Protein AF-0000000084351066 (afdb_homodimer)

pLDDT: mean 93.0, std 12.7, range [26.97, 98.88]

Radius of gyration: 21.1 Å; Cα contacts (8 Å, |Δi|>4): 906; chains: 2; bounding box: 72×58×50 Å

Structure (mmCIF, N/CA/C/O backbone):
data_AF-0000000084351066-model_v1
#
loop_
_entity.id
_entity.type
_entity.pdbx_description
1 polymer 'dCTP deaminase'
#
loop_
_atom_site.group_PDB
_atom_site.id
_atom_site.type_symbol
_atom_site.label_atom_id
_atom_site.label_alt_id
_atom_site.label_comp_id
_atom_site.label_asym_id
_atom_site.label_entity_id
_atom_site.label_seq_id
_atom_site.pdbx_PDB_ins_code
_atom_site.Cartn_x
_atom_site.Cartn_y
_atom_site.Cartn_z
_atom_site.occupancy
_atom_site.B_iso_or_equiv
_atom_site.auth_seq_id
_atom_site.auth_comp_id
_atom_site.auth_asym_id
_atom_site.auth_atom_id
_atom_site.pdbx_PDB_model_num
ATOM 1 N N . MET A 1 1 ? 4.812 8.578 -15.711 1 93.69 1 MET A N 1
ATOM 2 C CA . MET A 1 1 ? 5.973 9.422 -15.453 1 93.69 1 MET A CA 1
ATOM 3 C C . MET A 1 1 ? 5.812 10.172 -14.133 1 93.69 1 MET A C 1
ATOM 5 O O . MET A 1 1 ? 4.73 10.672 -13.828 1 93.69 1 MET A O 1
ATOM 9 N N . ILE A 1 2 ? 6.879 10.273 -13.43 1 95.94 2 ILE A N 1
ATOM 10 C CA . ILE A 1 2 ? 6.879 10.984 -12.156 1 95.94 2 ILE A CA 1
ATOM 11 C C . ILE A 1 2 ? 7.082 12.477 -12.398 1 95.94 2 ILE A C 1
ATOM 13 O O . ILE A 1 2 ? 7.875 12.875 -13.258 1 95.94 2 ILE A O 1
ATOM 17 N N . LEU A 1 3 ? 6.395 13.305 -11.602 1 97.94 3 LEU A N 1
ATOM 18 C CA . LEU A 1 3 ? 6.57 14.742 -11.719 1 97.94 3 LEU A CA 1
ATOM 19 C C . LEU A 1 3 ? 7.816 15.203 -10.977 1 97.94 3 LEU A C 1
ATOM 21 O O . LEU A 1 3 ? 8.125 14.688 -9.898 1 97.94 3 LEU A O 1
ATOM 25 N N . THR A 1 4 ? 8.445 16.25 -11.523 1 97.88 4 THR A N 1
ATOM 26 C CA . THR A 1 4 ? 9.516 16.938 -10.797 1 97.88 4 THR A CA 1
ATOM 27 C C . THR A 1 4 ? 8.945 17.859 -9.727 1 97.88 4 THR A C 1
ATOM 29 O O . THR A 1 4 ? 7.75 18.172 -9.75 1 97.88 4 THR A O 1
ATOM 32 N N . GLY A 1 5 ? 9.867 18.25 -8.867 1 98 5 GLY A N 1
ATOM 33 C CA . GLY A 1 5 ? 9.453 19.219 -7.871 1 98 5 GLY A CA 1
ATOM 34 C C . GLY A 1 5 ? 8.914 20.5 -8.477 1 98 5 GLY A C 1
ATOM 35 O O . GLY A 1 5 ? 7.914 21.047 -8.016 1 98 5 GLY A O 1
ATOM 36 N N . ASN A 1 6 ? 9.531 21 -9.492 1 98 6 ASN A N 1
ATOM 37 C CA . ASN A 1 6 ? 9.078 22.203 -10.18 1 98 6 ASN A CA 1
ATOM 38 C C . ASN A 1 6 ? 7.688 22.016 -10.781 1 98 6 ASN A C 1
ATOM 40 O O . ASN A 1 6 ? 6.855 22.922 -10.727 1 98 6 ASN A O 1
ATOM 44 N N . GLU A 1 7 ? 7.457 20.859 -11.32 1 98.5 7 GLU A N 1
ATOM 45 C CA . GLU A 1 7 ? 6.141 20.594 -11.891 1 98.5 7 GLU A CA 1
ATOM 46 C C . GLU A 1 7 ? 5.078 20.484 -10.805 1 98.5 7 GLU A C 1
ATOM 48 O O . GLU A 1 7 ? 3.947 20.938 -10.984 1 98.5 7 GLU A O 1
ATOM 53 N N . ILE A 1 8 ? 5.449 19.875 -9.695 1 98.69 8 ILE A N 1
ATOM 54 C CA . ILE A 1 8 ? 4.523 19.812 -8.57 1 98.69 8 ILE A CA 1
ATOM 55 C C . ILE A 1 8 ? 4.133 21.219 -8.133 1 98.69 8 ILE A C 1
ATOM 57 O O . ILE A 1 8 ? 2.951 21.516 -7.93 1 98.69 8 ILE A O 1
ATOM 61 N N . MET A 1 9 ? 5.098 22.094 -8.008 1 98.56 9 MET A N 1
ATOM 62 C CA . MET A 1 9 ? 4.84 23.469 -7.637 1 98.56 9 MET A CA 1
ATOM 63 C C . MET A 1 9 ? 3.924 24.156 -8.648 1 98.56 9 MET A C 1
ATOM 65 O O . MET A 1 9 ? 2.916 24.75 -8.273 1 98.56 9 MET A O 1
ATOM 69 N N . ARG A 1 10 ? 4.223 24.031 -9.93 1 98.62 10 ARG A N 1
ATOM 70 C CA . ARG A 1 10 ? 3.434 24.625 -10.992 1 98.62 10 ARG A CA 1
ATOM 71 C C . ARG A 1 10 ? 1.994 24.125 -10.961 1 98.62 10 ARG A C 1
ATOM 73 O O . ARG A 1 10 ? 1.052 24.922 -11.047 1 98.62 10 ARG A O 1
ATOM 80 N N . GLU A 1 11 ? 1.841 22.844 -10.805 1 98.5 11 GLU A N 1
ATOM 81 C CA . GLU A 1 11 ? 0.516 22.234 -10.836 1 98.5 11 GLU A CA 1
ATOM 82 C C . GLU A 1 11 ? -0.279 22.578 -9.578 1 98.5 11 GLU A C 1
ATOM 84 O O . GLU A 1 11 ? -1.512 22.578 -9.594 1 98.5 11 GLU A O 1
ATOM 89 N N . THR A 1 12 ? 0.411 22.828 -8.469 1 98.56 12 THR A N 1
ATOM 90 C CA . THR A 1 12 ? -0.26 23.328 -7.27 1 98.56 12 THR A CA 1
ATOM 91 C C . THR A 1 12 ? -0.804 24.734 -7.488 1 98.56 12 THR A C 1
ATOM 93 O O . THR A 1 12 ? -1.961 25.016 -7.168 1 98.56 12 THR A O 1
ATOM 96 N N . TYR A 1 13 ? -0.048 25.625 -8.078 1 98.25 13 TYR A N 1
ATOM 97 C CA . TYR A 1 13 ? -0.468 26.984 -8.336 1 98.25 13 TYR A CA 1
ATOM 98 C C . TYR A 1 13 ? -1.61 27.031 -9.344 1 98.25 13 TYR A C 1
ATOM 100 O O . TYR A 1 13 ? -2.5 27.875 -9.25 1 98.25 13 TYR A O 1
ATOM 108 N N . ASN A 1 14 ? -1.642 26.109 -10.266 1 97.88 14 ASN A N 1
ATOM 109 C CA . ASN A 1 14 ? -2.678 26.109 -11.289 1 97.88 14 ASN A CA 1
ATOM 110 C C . ASN A 1 14 ? -3.91 25.328 -10.836 1 97.88 14 ASN A C 1
ATOM 112 O O . ASN A 1 14 ? -4.855 25.156 -11.609 1 97.88 14 ASN A O 1
ATOM 116 N N . GLY A 1 15 ? -3.846 24.688 -9.672 1 97.94 15 GLY A N 1
ATOM 117 C CA . GLY A 1 15 ? -5.023 24.078 -9.078 1 97.94 15 GLY A CA 1
ATOM 118 C C . GLY A 1 15 ? -5.199 22.625 -9.461 1 97.94 15 GLY A C 1
ATOM 119 O O . GLY A 1 15 ? -6.211 22 -9.117 1 97.94 15 GLY A O 1
ATOM 120 N N . ARG A 1 16 ? -4.262 22.016 -10.172 1 98.56 16 ARG A N 1
ATOM 121 C CA . ARG A 1 16 ? -4.375 20.641 -10.609 1 98.56 16 ARG A CA 1
ATOM 122 C C . ARG A 1 16 ? -3.871 19.672 -9.531 1 98.56 16 ARG A C 1
ATOM 124 O O . ARG A 1 16 ? -4.16 18.484 -9.578 1 98.56 16 ARG A O 1
ATOM 131 N N . ILE A 1 17 ? -3.043 20.203 -8.641 1 98.75 17 ILE A N 1
ATOM 132 C CA . ILE A 1 17 ? -2.652 19.531 -7.406 1 98.75 17 ILE A CA 1
ATOM 133 C C . ILE A 1 17 ? -3.059 20.375 -6.203 1 98.75 17 ILE A C 1
ATOM 135 O O . ILE A 1 17 ? -2.889 21.594 -6.207 1 98.75 17 ILE A O 1
ATOM 139 N N . VAL A 1 18 ? -3.695 19.703 -5.234 1 98.88 18 VAL A N 1
ATOM 140 C CA . VAL A 1 18 ? -4.078 20.375 -4 1 98.88 18 VAL A CA 1
ATOM 141 C C . VAL A 1 18 ? -3.082 20.047 -2.895 1 98.88 18 VAL A C 1
ATOM 143 O O . VAL A 1 18 ? -2.838 18.875 -2.607 1 98.88 18 VAL A O 1
ATOM 146 N N . ILE A 1 19 ? -2.453 20.984 -2.35 1 98.81 19 ILE A N 1
ATOM 147 C CA . ILE A 1 19 ? -1.66 20.922 -1.126 1 98.81 19 ILE A CA 1
ATOM 148 C C . ILE A 1 19 ? -1.972 22.125 -0.247 1 98.81 19 ILE A C 1
ATOM 150 O O . ILE A 1 19 ? -1.6 23.25 -0.578 1 98.81 19 ILE A O 1
ATOM 154 N N . GLU A 1 20 ? -2.65 21.844 0.89 1 98.5 20 GLU A N 1
ATOM 155 C CA . GLU A 1 20 ? -3.084 22.938 1.757 1 98.5 20 GLU A CA 1
ATOM 156 C C . GLU A 1 20 ? -2.881 22.594 3.229 1 98.5 20 GLU A C 1
ATOM 158 O O . GLU A 1 20 ? -3.477 21.641 3.732 1 98.5 20 GLU A O 1
ATOM 163 N N . PRO A 1 21 ? -2.049 23.438 3.977 1 98.19 21 PRO A N 1
ATOM 164 C CA . PRO A 1 21 ? -1.277 24.578 3.48 1 98.19 21 PRO A CA 1
ATOM 165 C C . PRO A 1 21 ? -0.112 24.156 2.588 1 98.19 21 PRO A C 1
ATOM 167 O O . PRO A 1 21 ? 0.348 23.016 2.662 1 98.19 21 PRO A O 1
ATOM 170 N N . PHE A 1 22 ? 0.281 25.062 1.694 1 98.56 22 PHE A N 1
ATOM 171 C CA . PHE A 1 22 ? 1.403 24.844 0.792 1 98.56 22 PHE A CA 1
ATOM 172 C C . PHE A 1 22 ? 2.615 25.656 1.219 1 98.56 22 PHE A C 1
ATOM 174 O O . PHE A 1 22 ? 2.49 26.844 1.541 1 98.56 22 PHE A O 1
ATOM 181 N N . ASP A 1 23 ? 3.793 25.016 1.32 1 98.44 23 ASP A N 1
ATOM 182 C CA . ASP A 1 23 ? 5.07 25.641 1.654 1 98.44 23 ASP A CA 1
ATOM 183 C C . ASP A 1 23 ? 6.137 25.297 0.62 1 98.44 23 ASP A C 1
ATOM 185 O O . ASP A 1 23 ? 6.594 24.156 0.551 1 98.44 23 ASP A O 1
ATOM 189 N N . GLU A 1 24 ? 6.641 26.203 -0.157 1 98.12 24 GLU A N 1
ATOM 190 C CA . GLU A 1 24 ? 7.598 25.984 -1.237 1 98.12 24 GLU A CA 1
ATOM 191 C C . GLU A 1 24 ? 8.891 25.375 -0.71 1 98.12 24 GLU A C 1
ATOM 193 O O . GLU A 1 24 ? 9.594 24.672 -1.441 1 98.12 24 GLU A O 1
ATOM 198 N N . SER A 1 25 ? 9.172 25.625 0.502 1 98.06 25 SER A N 1
ATOM 199 C CA . SER A 1 25 ? 10.414 25.125 1.084 1 98.06 25 SER A CA 1
ATOM 200 C C . SER A 1 25 ? 10.367 23.609 1.255 1 98.06 25 SER A C 1
ATOM 202 O O . SER A 1 25 ? 11.391 22.984 1.518 1 98.06 25 SER A O 1
ATOM 204 N N . CYS A 1 26 ? 9.211 23 1.055 1 98.38 26 CYS A N 1
ATOM 205 C CA . CYS A 1 26 ? 9.039 21.562 1.22 1 98.38 26 CYS A CA 1
ATOM 206 C C . CYS A 1 26 ? 9.148 20.844 -0.119 1 98.38 26 CYS A C 1
ATOM 208 O O . CYS A 1 26 ? 8.945 19.625 -0.194 1 98.38 26 CYS A O 1
ATOM 210 N N . ILE A 1 27 ? 9.516 21.547 -1.168 1 98.56 27 ILE A N 1
ATOM 211 C CA . ILE A 1 27 ? 9.672 20.969 -2.494 1 98.56 27 ILE A CA 1
ATOM 212 C C . ILE A 1 27 ? 11.023 20.266 -2.598 1 98.56 27 ILE A C 1
ATOM 214 O O . ILE A 1 27 ? 12.047 20.828 -2.199 1 98.56 27 ILE A O 1
ATOM 218 N N . ASN A 1 28 ? 11.031 19.031 -3.035 1 97.5 28 ASN A N 1
ATOM 219 C CA . ASN A 1 28 ? 12.219 18.266 -3.4 1 97.5 28 ASN A CA 1
ATOM 220 C C . ASN A 1 28 ? 12.336 18.094 -4.914 1 97.5 28 ASN A C 1
ATOM 222 O O . ASN A 1 28 ? 11.484 18.578 -5.66 1 97.5 28 ASN A O 1
ATOM 226 N N . PRO A 1 29 ? 13.414 17.484 -5.41 1 97 29 PRO A N 1
ATOM 227 C CA . PRO A 1 29 ? 13.602 17.328 -6.852 1 97 29 PRO A CA 1
ATOM 228 C C . PRO A 1 29 ? 12.438 16.609 -7.527 1 97 29 PRO A C 1
ATOM 230 O O . PRO A 1 29 ? 12.086 16.922 -8.664 1 97 29 PRO A O 1
ATOM 233 N N . ASN A 1 30 ? 11.773 15.68 -6.734 1 98.38 30 ASN A N 1
ATOM 234 C CA . ASN A 1 30 ? 10.695 14.93 -7.375 1 98.38 30 ASN A CA 1
ATOM 235 C C . ASN A 1 30 ? 9.594 14.57 -6.383 1 98.38 30 ASN A C 1
ATOM 237 O O . ASN A 1 30 ? 8.938 13.539 -6.527 1 98.38 30 ASN A O 1
ATOM 241 N N . SER A 1 31 ? 9.484 15.398 -5.367 1 98.5 31 SER A N 1
ATOM 242 C CA . SER A 1 31 ? 8.469 15.133 -4.355 1 98.5 31 SER A CA 1
ATOM 243 C C . SER A 1 31 ? 8.195 16.375 -3.508 1 98.5 31 SER A C 1
ATOM 245 O O . SER A 1 31 ? 8.805 17.422 -3.719 1 98.5 31 SER A O 1
ATOM 247 N N . TYR A 1 32 ? 7.191 16.297 -2.672 1 98.81 32 TYR A N 1
ATOM 248 C CA . TYR A 1 32 ? 6.844 17.312 -1.687 1 98.81 32 TYR A CA 1
ATOM 249 C C . TYR A 1 32 ? 6.859 16.734 -0.277 1 98.81 32 TYR A C 1
ATOM 251 O O . TYR A 1 32 ? 6.16 15.766 0.011 1 98.81 32 TYR A O 1
ATOM 259 N N . ASN A 1 33 ? 7.625 17.359 0.568 1 98.69 33 ASN A N 1
ATOM 260 C CA . ASN A 1 33 ? 7.648 16.922 1.96 1 98.69 33 ASN A CA 1
ATOM 261 C C . ASN A 1 33 ? 6.375 17.328 2.695 1 98.69 33 ASN A C 1
ATOM 263 O O . ASN A 1 33 ? 6.031 18.5 2.748 1 98.69 33 ASN A O 1
ATOM 267 N N . PHE A 1 34 ? 5.672 16.344 3.258 1 98.69 34 PHE A N 1
ATOM 268 C CA . PHE A 1 34 ? 4.52 16.656 4.094 1 98.69 34 PHE A CA 1
ATOM 269 C C . PHE A 1 34 ? 4.875 16.531 5.57 1 98.69 34 PHE A C 1
ATOM 271 O O . PHE A 1 34 ? 5.91 15.953 5.918 1 98.69 34 PHE A O 1
ATOM 278 N N . THR A 1 35 ? 3.988 17.078 6.422 1 98.75 35 THR A N 1
ATOM 279 C CA . THR A 1 35 ? 4.34 17.219 7.828 1 98.75 35 THR A CA 1
ATOM 280 C C . THR A 1 35 ? 3.322 16.516 8.719 1 98.75 35 THR A C 1
ATOM 282 O O . THR A 1 35 ? 2.199 16.25 8.289 1 98.75 35 THR A O 1
ATOM 285 N N . LEU A 1 36 ? 3.758 16.203 9.922 1 98.69 36 LEU A N 1
ATOM 286 C CA . LEU A 1 36 ? 3.016 15.375 10.867 1 98.69 36 LEU A CA 1
ATOM 287 C C . LEU A 1 36 ? 2.047 16.219 11.688 1 98.69 36 LEU A C 1
ATOM 289 O O . LEU A 1 36 ? 2.432 17.266 12.227 1 98.69 36 LEU A O 1
ATOM 293 N N . SER A 1 37 ? 0.778 15.781 11.758 1 98.38 37 SER A N 1
ATOM 294 C CA . SER A 1 37 ? -0.211 16.406 12.633 1 98.38 37 SER A CA 1
ATOM 295 C C . SER A 1 37 ? -0.02 15.969 14.078 1 98.38 37 SER A C 1
ATOM 297 O O . SER A 1 37 ? 0.836 15.133 14.375 1 98.38 37 SER A O 1
ATOM 299 N N . ASP A 1 38 ? -0.857 16.547 15.016 1 98.5 38 ASP A N 1
ATOM 300 C CA . ASP A 1 38 ? -0.615 16.344 16.438 1 98.5 38 ASP A CA 1
ATOM 301 C C . ASP A 1 38 ? -1.588 15.32 17.016 1 98.5 38 ASP A C 1
ATOM 303 O O . ASP A 1 38 ? -1.626 15.109 18.234 1 98.5 38 ASP A O 1
ATOM 307 N N . THR A 1 39 ? -2.396 14.742 16.219 1 98.38 39 THR A N 1
ATOM 308 C CA . THR A 1 39 ? -3.445 13.844 16.688 1 98.38 39 THR A CA 1
ATOM 309 C C . THR A 1 39 ? -3.238 12.438 16.141 1 98.38 39 THR A C 1
ATOM 311 O O . THR A 1 39 ? -2.908 12.258 14.969 1 98.38 39 THR A O 1
ATOM 314 N N . PHE A 1 40 ? -3.455 11.445 17.016 1 98.44 40 PHE A N 1
ATOM 315 C CA . PHE A 1 40 ? -3.281 10.039 16.656 1 98.44 40 PHE A CA 1
ATOM 316 C C . PHE A 1 40 ? -4.5 9.219 17.062 1 98.44 40 PHE A C 1
ATOM 318 O O . PHE A 1 40 ? -5.203 9.578 18.016 1 98.44 40 PHE A O 1
ATOM 325 N N . LEU A 1 41 ? -4.77 8.148 16.297 1 98.19 41 LEU A N 1
ATOM 326 C CA . LEU A 1 41 ? -5.676 7.094 16.719 1 98.19 41 LEU A CA 1
ATOM 327 C C . LEU A 1 41 ? -4.91 5.809 17.031 1 98.19 41 LEU A C 1
ATOM 329 O O . LEU A 1 41 ? -3.967 5.461 16.312 1 98.19 41 LEU A O 1
ATOM 333 N N . VAL A 1 42 ? -5.348 5.137 18.078 1 97.38 42 VAL A N 1
ATOM 334 C CA . VAL A 1 42 ? -4.812 3.818 18.391 1 97.38 42 VAL A CA 1
ATOM 335 C C . VAL A 1 42 ? -5.961 2.838 18.625 1 97.38 42 VAL A C 1
ATOM 337 O O . VAL A 1 42 ? -6.953 3.178 19.281 1 97.38 42 VAL A O 1
ATOM 340 N N . TYR A 1 43 ? -5.824 1.652 17.969 1 97 43 TYR A N 1
ATOM 341 C CA . TYR A 1 43 ? -6.855 0.645 18.188 1 97 43 TYR A CA 1
ATOM 342 C C . TYR A 1 43 ? -6.828 0.143 19.625 1 97 43 TYR A C 1
ATOM 344 O O . TYR A 1 43 ? -5.758 -0.047 20.203 1 97 43 TYR A O 1
ATOM 352 N N . GLU A 1 44 ? -8.039 -0.07 19.984 1 93.44 44 GLU A N 1
ATOM 353 C CA . GLU A 1 44 ? -8.156 -0.634 21.328 1 93.44 44 GLU A CA 1
ATOM 354 C C . GLU A 1 44 ? -7.902 -2.139 21.312 1 93.44 44 GLU A C 1
ATOM 356 O O . GLU A 1 44 ? -7.973 -2.779 20.266 1 93.44 44 GLU A O 1
ATOM 361 N N . SER A 1 45 ? -7.422 -2.717 22.406 1 76.06 45 SER A N 1
ATOM 362 C CA . SER A 1 45 ? -6.934 -4.086 22.516 1 76.06 45 SER A CA 1
ATOM 363 C C . SER A 1 45 ? -7.938 -5.082 21.953 1 76.06 45 SER A C 1
ATOM 365 O O . SER A 1 45 ? -9.086 -4.73 21.672 1 76.06 45 SER A O 1
ATOM 367 N N . GLY A 1 46 ? -7.238 -6.227 21.547 1 84 46 GLY A N 1
ATOM 368 C CA . GLY A 1 46 ? -8.023 -7.352 21.062 1 84 46 GLY A CA 1
ATOM 369 C C . GLY A 1 46 ? -7.773 -7.664 19.594 1 84 46 GLY A C 1
ATOM 370 O O . GLY A 1 46 ? -6.852 -7.117 18.984 1 84 46 GLY A O 1
ATOM 371 N N . VAL A 1 47 ? -8.469 -8.617 19.078 1 94.19 47 VAL A N 1
ATOM 372 C CA . VAL A 1 47 ? -8.43 -9.039 17.688 1 94.19 47 VAL A CA 1
ATOM 373 C C . VAL A 1 47 ? -9.18 -8.023 16.828 1 94.19 47 VAL A C 1
ATOM 375 O O . VAL A 1 47 ? -10.336 -7.699 17.094 1 94.19 47 VAL A O 1
ATOM 378 N N . LEU A 1 48 ? -8.461 -7.418 15.938 1 96.06 48 LEU A N 1
ATOM 379 C CA . LEU A 1 48 ? -9.133 -6.57 14.961 1 96.06 48 LEU A CA 1
ATOM 380 C C . LEU A 1 48 ? -9.836 -7.414 13.906 1 96.06 48 LEU A C 1
ATOM 382 O O . LEU A 1 48 ? -9.25 -8.344 13.344 1 96.06 48 LEU A O 1
ATOM 386 N N . ASP A 1 49 ? -11.117 -7.094 13.68 1 96.25 49 ASP A N 1
ATOM 387 C CA . ASP A 1 49 ? -11.945 -7.832 12.727 1 96.25 49 ASP A CA 1
ATOM 388 C C . ASP A 1 49 ? -12.258 -6.98 11.5 1 96.25 49 ASP A C 1
ATOM 390 O O . ASP A 1 49 ? -12.82 -5.891 11.625 1 96.25 49 ASP A O 1
ATOM 394 N N . THR A 1 50 ? -11.938 -7.473 10.273 1 95.62 50 THR A N 1
ATOM 395 C CA . THR A 1 50 ? -12.125 -6.707 9.047 1 95.62 50 THR A CA 1
ATOM 396 C C . THR A 1 50 ? -13.609 -6.57 8.719 1 95.62 50 THR A C 1
ATOM 398 O O . THR A 1 50 ? -13.984 -5.82 7.812 1 95.62 50 THR A O 1
ATOM 401 N N . LYS A 1 51 ? -14.469 -7.18 9.445 1 95.5 51 LYS A N 1
ATOM 402 C CA . LYS A 1 51 ? -15.906 -7.082 9.188 1 95.5 51 LYS A CA 1
ATOM 403 C C . LYS A 1 51 ? -16.594 -6.203 10.234 1 95.5 51 LYS A C 1
ATOM 405 O O . LYS A 1 51 ? -17.812 -6.016 10.188 1 95.5 51 LYS A O 1
ATOM 410 N N . THR A 1 52 ? -15.789 -5.664 11.148 1 94.44 52 THR A N 1
ATOM 411 C CA . THR A 1 52 ? -16.406 -4.887 12.219 1 94.44 52 THR A CA 1
ATOM 412 C C . THR A 1 52 ? -15.773 -3.504 12.328 1 94.44 52 THR A C 1
ATOM 414 O O . THR A 1 52 ? -14.672 -3.279 11.805 1 94.44 52 THR A O 1
ATOM 417 N N . ASP A 1 53 ? -16.594 -2.602 12.93 1 95.88 53 ASP A N 1
ATOM 418 C CA . ASP A 1 53 ? -16.078 -1.28 13.281 1 95.88 53 ASP A CA 1
ATOM 419 C C . ASP A 1 53 ? -15.234 -1.339 14.555 1 95.88 53 ASP A C 1
ATOM 421 O O . ASP A 1 53 ? -15.766 -1.268 15.664 1 95.88 53 ASP A O 1
ATOM 425 N N . ASN A 1 54 ? -13.945 -1.421 14.398 1 97.06 54 ASN A N 1
ATOM 426 C CA . ASN A 1 54 ? -13.055 -1.589 15.547 1 97.06 54 ASN A CA 1
ATOM 427 C C . ASN A 1 54 ? -12.906 -0.294 16.344 1 97.06 54 ASN A C 1
ATOM 429 O O . ASN A 1 54 ? -12.773 0.784 15.758 1 97.06 54 ASN A O 1
ATOM 433 N N . LYS A 1 55 ? -12.859 -0.377 17.625 1 96.94 55 LYS A N 1
ATOM 434 C CA . LYS A 1 55 ? -12.812 0.8 18.484 1 96.94 55 LYS A CA 1
ATOM 435 C C . LYS A 1 55 ? -11.398 1.371 18.562 1 96.94 55 LYS A C 1
AT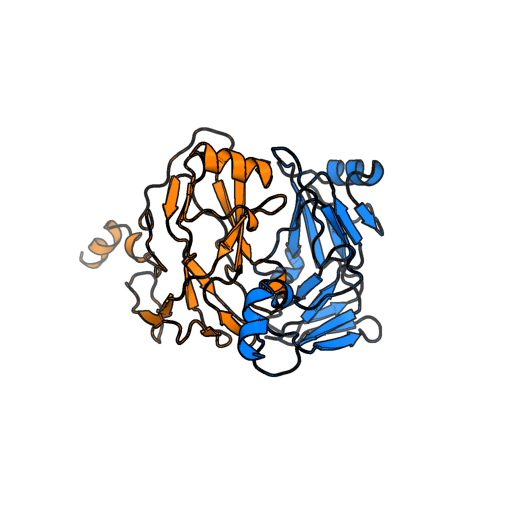OM 437 O O . LYS A 1 55 ? -10.422 0.622 18.641 1 96.94 55 LYS A O 1
ATOM 442 N N . THR A 1 56 ? -11.359 2.717 18.594 1 97.81 56 THR A N 1
ATOM 443 C CA . THR A 1 56 ? -10.086 3.41 18.734 1 97.81 56 THR A CA 1
ATOM 444 C C . THR A 1 56 ? -10.156 4.457 19.844 1 97.81 56 THR A C 1
ATOM 446 O O . THR A 1 56 ? -11.25 4.867 20.25 1 97.81 56 THR A O 1
ATOM 449 N N . SER A 1 57 ? -8.984 4.801 20.344 1 97.69 57 SER A N 1
ATOM 450 C CA . SER A 1 57 ? -8.797 5.945 21.234 1 97.69 57 SER A CA 1
ATOM 451 C C . SER A 1 57 ? -7.996 7.051 20.547 1 97.69 57 SER A C 1
ATOM 453 O O . SER A 1 57 ? -7.148 6.773 19.703 1 97.69 57 SER A O 1
ATOM 455 N N . VAL A 1 58 ? -8.273 8.258 20.984 1 97.94 58 VAL A N 1
ATOM 456 C CA . VAL A 1 58 ? -7.566 9.422 20.453 1 97.94 58 VAL A CA 1
ATOM 457 C C . VAL A 1 58 ? -6.418 9.797 21.391 1 97.94 58 VAL A C 1
ATOM 459 O O . VAL A 1 58 ? -6.594 9.859 22.609 1 97.94 58 VAL A O 1
ATOM 462 N N . ILE A 1 59 ? -5.25 9.992 20.812 1 97.94 59 ILE A N 1
ATOM 463 C CA . ILE A 1 59 ? -4.105 10.531 21.531 1 97.94 59 ILE A CA 1
ATOM 464 C C . ILE A 1 59 ? -3.688 11.859 20.922 1 97.94 59 ILE A C 1
ATOM 466 O O . ILE A 1 59 ? -3.434 11.945 19.719 1 97.94 59 ILE A O 1
ATOM 470 N N . LYS A 1 60 ? -3.572 12.844 21.719 1 98.12 60 LYS A N 1
ATOM 471 C CA . LYS A 1 60 ? -3.096 14.148 21.266 1 98.12 60 LYS A CA 1
ATOM 472 C C . LYS A 1 60 ? -1.724 14.469 21.859 1 98.12 60 LYS A C 1
ATOM 474 O O . LYS A 1 60 ? -1.479 14.219 23.031 1 98.12 60 LYS A O 1
ATOM 479 N N . MET A 1 61 ? -0.925 15.047 21.047 1 97.81 61 MET A N 1
ATOM 480 C CA . MET A 1 61 ? 0.381 15.469 21.531 1 97.81 61 MET A CA 1
ATOM 481 C C . MET A 1 61 ? 0.231 16.453 22.703 1 97.81 61 MET A C 1
ATOM 483 O O . MET A 1 61 ? -0.655 17.297 22.672 1 97.81 61 MET A O 1
ATOM 487 N N . VAL A 1 62 ? 1.177 16.297 23.656 1 97.12 62 VAL A N 1
ATOM 488 C CA . VAL A 1 62 ? 1.326 17.281 24.719 1 97.12 62 VAL A CA 1
ATOM 489 C C . VAL A 1 62 ? 2.545 18.156 24.453 1 97.12 62 VAL A C 1
ATOM 491 O O . VAL A 1 62 ? 3.654 17.656 24.266 1 97.12 62 VAL A O 1
ATOM 494 N N . ASP A 1 63 ? 2.324 19.422 24.406 1 97.25 63 ASP A N 1
ATOM 495 C CA . ASP A 1 63 ? 3.383 20.391 24.109 1 97.25 63 ASP A CA 1
ATOM 496 C C . ASP A 1 63 ? 4.023 20.078 22.75 1 97.25 63 ASP A C 1
ATOM 498 O O . ASP A 1 63 ? 5.234 20.234 22.594 1 97.25 63 ASP A O 1
ATOM 502 N N . GLY A 1 64 ? 3.363 19.469 21.938 1 97.75 64 GLY A N 1
ATOM 503 C CA . GLY A 1 64 ? 3.773 19.266 20.562 1 97.75 64 GLY A CA 1
ATOM 504 C C . GLY A 1 64 ? 4.668 18.047 20.391 1 97.75 64 GLY A C 1
ATOM 505 O O . GLY A 1 64 ? 5.375 17.938 19.375 1 97.75 64 GLY A O 1
ATOM 506 N N . GLU A 1 65 ? 4.719 17.141 21.359 1 97.94 65 GLU A N 1
ATOM 507 C CA . GLU A 1 65 ? 5.598 15.984 21.219 1 97.94 65 GLU A CA 1
ATOM 508 C C . GLU A 1 65 ? 4.918 14.719 21.719 1 97.94 65 GLU A C 1
ATOM 510 O O . GLU A 1 65 ? 3.969 14.781 22.516 1 97.94 65 GLU A O 1
ATOM 515 N N . ILE A 1 66 ? 5.34 13.57 21.266 1 98 66 ILE A N 1
ATOM 516 C CA . ILE A 1 66 ? 4.895 12.258 21.734 1 98 66 ILE A CA 1
ATOM 517 C C . ILE A 1 66 ? 5.98 11.219 21.453 1 98 66 ILE A C 1
ATOM 519 O O . ILE A 1 66 ? 6.727 11.336 20.484 1 98 66 ILE A O 1
ATOM 523 N N . THR A 1 67 ? 6.109 10.281 22.312 1 98.44 67 THR A N 1
ATOM 524 C CA . THR A 1 67 ? 6.988 9.141 22.062 1 98.44 67 THR A CA 1
ATOM 525 C C . THR A 1 67 ? 6.199 7.945 21.547 1 98.44 67 THR A C 1
ATOM 527 O O . THR A 1 67 ? 5.25 7.492 22.188 1 98.44 67 THR A O 1
ATOM 530 N N . LEU A 1 68 ? 6.566 7.496 20.344 1 97.62 68 LEU A N 1
ATOM 531 C CA . LEU A 1 68 ? 5.992 6.27 19.797 1 97.62 68 LEU A CA 1
ATOM 532 C C . LEU A 1 68 ? 6.621 5.039 20.438 1 97.62 68 LEU A C 1
ATOM 534 O O . LEU A 1 68 ? 7.848 4.902 20.453 1 97.62 68 LEU A O 1
ATOM 538 N N . GLU A 1 69 ? 5.758 4.203 20.922 1 96.88 69 GLU A N 1
ATOM 539 C CA . GLU A 1 69 ? 6.238 2.953 21.5 1 96.88 69 GLU A CA 1
ATOM 540 C C . GLU A 1 69 ? 6.414 1.878 20.438 1 96.88 69 GLU A C 1
ATOM 542 O O . GLU A 1 69 ? 5.652 1.827 19.469 1 96.88 69 GLU A O 1
ATOM 547 N N . PRO A 1 70 ? 7.414 1.025 20.625 1 94.19 70 PRO A N 1
ATOM 548 C CA . PRO A 1 70 ? 7.676 -0.004 19.625 1 94.19 70 PRO A CA 1
ATOM 549 C C . PRO A 1 70 ? 6.531 -1.011 19.5 1 94.19 70 PRO A C 1
ATOM 551 O O . PRO A 1 70 ? 5.844 -1.29 20.484 1 94.19 70 PRO A O 1
ATOM 554 N N . PHE A 1 71 ? 6.312 -1.56 18.266 1 86.75 71 PHE A N 1
ATOM 555 C CA . PHE A 1 71 ? 5.43 -2.674 17.938 1 86.75 71 PHE A CA 1
ATOM 556 C C . PHE A 1 71 ? 3.975 -2.303 18.203 1 86.75 71 PHE A C 1
ATOM 558 O O . PHE A 1 71 ? 3.182 -3.146 18.625 1 86.75 71 PHE A O 1
ATOM 565 N N . ARG A 1 72 ? 3.766 -1.074 18.156 1 92.31 72 ARG A N 1
ATOM 566 C CA . ARG A 1 72 ? 2.412 -0.535 18.234 1 92.31 72 ARG A CA 1
ATOM 567 C C . ARG A 1 72 ? 2.084 0.293 17 1 92.31 72 ARG A C 1
ATOM 569 O O . ARG A 1 72 ? 2.926 1.052 16.516 1 92.31 72 ARG A O 1
ATOM 576 N N . LEU A 1 73 ? 0.79 0.12 16.594 1 95.69 73 LEU A N 1
ATOM 577 C CA . LEU A 1 73 ? 0.34 0.909 15.445 1 95.69 73 LEU A CA 1
ATOM 578 C C . LEU A 1 73 ? -0.254 2.236 15.898 1 95.69 73 LEU A C 1
ATOM 580 O O . LEU A 1 73 ? -1.122 2.266 16.781 1 95.69 73 LEU A O 1
ATOM 584 N N . TYR A 1 74 ? 0.243 3.355 15.367 1 97.75 74 TYR A N 1
ATOM 585 C CA . TYR A 1 74 ? -0.37 4.672 15.5 1 97.75 74 TYR A CA 1
ATOM 586 C C . TYR A 1 74 ? -0.904 5.16 14.156 1 97.75 74 TYR A C 1
ATOM 588 O O . TYR A 1 74 ? -0.173 5.191 13.164 1 97.75 74 TYR A O 1
ATOM 596 N N . LEU A 1 75 ? -2.188 5.465 14.133 1 98.19 75 LEU A N 1
ATOM 597 C CA . LEU A 1 75 ? -2.723 6.156 12.969 1 98.19 75 LEU A CA 1
ATOM 598 C C . LEU A 1 75 ? -2.596 7.668 13.133 1 98.19 75 LEU A C 1
ATOM 600 O O . LEU A 1 75 ? -3.201 8.25 14.031 1 98.19 75 LEU A O 1
ATOM 604 N N . ALA A 1 76 ? -1.804 8.25 12.297 1 98.5 76 ALA A N 1
ATOM 605 C CA . ALA A 1 76 ? -1.602 9.695 12.289 1 98.5 76 ALA A CA 1
ATOM 606 C C . ALA A 1 76 ? -2.154 10.312 11.008 1 98.5 76 ALA A C 1
ATOM 608 O O . ALA A 1 76 ? -2.889 9.664 10.258 1 98.5 76 ALA A O 1
ATOM 609 N N . ALA A 1 77 ? -1.892 11.664 10.844 1 98.56 77 ALA A N 1
ATOM 610 C CA . ALA A 1 77 ? -2.352 12.359 9.648 1 98.56 77 ALA A CA 1
ATOM 611 C C . ALA A 1 77 ? -1.345 13.422 9.203 1 98.56 77 ALA A C 1
ATOM 613 O O . ALA A 1 77 ? -0.574 13.93 10.016 1 98.56 77 ALA A O 1
ATOM 614 N N . THR A 1 78 ? -1.33 13.633 7.91 1 98.69 78 THR A N 1
ATOM 615 C CA . THR A 1 78 ? -0.641 14.836 7.449 1 98.69 78 THR A CA 1
ATOM 616 C C . THR A 1 78 ? -1.342 16.094 7.961 1 98.69 78 THR A C 1
ATOM 618 O O . THR A 1 78 ? -2.561 16.094 8.141 1 98.69 78 THR A O 1
ATOM 621 N N . ARG A 1 79 ? -0.55 17.062 8.156 1 98.5 79 ARG A N 1
ATOM 622 C CA . ARG A 1 79 ? -1.165 18.375 8.398 1 98.5 79 ARG A CA 1
ATOM 623 C C . ARG A 1 79 ? -1.809 18.922 7.129 1 98.5 79 ARG A C 1
ATOM 625 O O . ARG A 1 79 ? -2.848 19.578 7.188 1 98.5 79 ARG A O 1
ATOM 632 N N . GLU A 1 80 ? -1.191 18.656 5.984 1 98.75 80 GLU A N 1
ATOM 633 C CA . GLU A 1 80 ? -1.653 19.156 4.695 1 98.75 80 GLU A CA 1
ATOM 634 C C . GLU A 1 80 ? -2.814 18.312 4.16 1 98.75 80 GLU A C 1
ATOM 636 O O . GLU A 1 80 ? -2.818 17.094 4.293 1 98.75 80 GLU A O 1
ATOM 641 N N . ARG A 1 81 ? -3.799 18.953 3.648 1 98.69 81 ARG A N 1
ATOM 642 C CA . ARG A 1 81 ? -4.695 18.312 2.691 1 98.69 81 ARG A CA 1
ATOM 643 C C . ARG A 1 81 ? -4.027 18.172 1.326 1 98.69 81 ARG A C 1
ATOM 645 O O . ARG A 1 81 ? -3.514 19.141 0.776 1 98.69 81 ARG A O 1
ATOM 652 N N . ILE A 1 82 ? -4 17 0.833 1 98.75 82 ILE A N 1
ATOM 653 C CA . ILE A 1 82 ? -3.264 16.75 -0.4 1 98.75 82 ILE A CA 1
ATOM 654 C C . ILE A 1 82 ? -4.113 15.914 -1.353 1 98.75 82 ILE A C 1
ATOM 656 O O . ILE A 1 82 ? -4.824 15 -0.922 1 98.75 82 ILE A O 1
ATOM 660 N N . GLY A 1 83 ? -4.023 16.141 -2.633 1 98.5 83 GLY A N 1
ATOM 661 C CA . GLY A 1 83 ? -4.668 15.312 -3.643 1 98.5 83 GLY A CA 1
ATOM 662 C C . GLY A 1 83 ? -4.664 15.945 -5.02 1 98.5 83 GLY A C 1
ATOM 663 O O . GLY A 1 83 ? -4.066 17.016 -5.223 1 98.5 83 GLY A O 1
ATOM 664 N N . SER A 1 84 ? -5.242 15.234 -6.004 1 98.69 84 SER A N 1
ATOM 665 C CA . SER A 1 84 ? -5.316 15.719 -7.379 1 98.69 84 SER A CA 1
ATOM 666 C C . SER A 1 84 ? -6.395 14.977 -8.164 1 98.69 84 SER A C 1
ATOM 668 O O . SER A 1 84 ? -6.555 13.766 -8.016 1 98.69 84 SER A O 1
ATOM 670 N N . ASN A 1 85 ? -7.074 15.648 -9 1 97.94 85 ASN A N 1
ATOM 671 C CA . ASN A 1 85 ? -7.984 15.031 -9.961 1 97.94 85 ASN A CA 1
ATOM 672 C C . ASN A 1 85 ? -7.258 14.641 -11.25 1 97.94 85 ASN A C 1
ATOM 674 O O . ASN A 1 85 ? -7.871 14.109 -12.172 1 97.94 85 ASN A O 1
ATOM 678 N N . TYR A 1 86 ? -5.914 14.867 -11.32 1 97.75 86 TYR A N 1
ATOM 679 C CA . TYR A 1 86 ? -5.195 14.719 -12.578 1 97.75 86 TYR A CA 1
ATOM 680 C C . TYR A 1 86 ? -4.039 13.734 -12.438 1 97.75 86 TYR A C 1
ATOM 682 O O . TYR A 1 86 ? -3.646 13.094 -13.414 1 97.75 86 TYR A O 1
ATOM 690 N N . TYR A 1 87 ? -3.516 13.641 -11.258 1 98.31 87 TYR A N 1
ATOM 691 C CA . TYR A 1 87 ? -2.32 12.836 -11.039 1 98.31 87 TYR A CA 1
ATOM 692 C C . TYR A 1 87 ? -2.551 11.797 -9.945 1 98.31 87 TYR A C 1
ATOM 694 O O . TYR A 1 87 ? -3.342 12.023 -9.031 1 98.31 87 TYR A O 1
ATOM 702 N N . ALA A 1 88 ? -1.938 10.672 -10.086 1 98.12 88 ALA A N 1
ATOM 703 C CA . ALA A 1 88 ? -1.945 9.656 -9.039 1 98.12 88 ALA A CA 1
ATOM 704 C C . ALA A 1 88 ? -0.861 9.93 -8.008 1 98.12 88 ALA A C 1
ATOM 706 O O . ALA A 1 88 ? 0.312 10.086 -8.352 1 98.12 88 ALA A O 1
ATOM 707 N N . PRO A 1 89 ? -1.252 9.969 -6.727 1 98.19 89 PRO A N 1
ATOM 708 C CA . PRO A 1 89 ? -0.25 10.219 -5.688 1 98.19 89 PRO A CA 1
ATOM 709 C C . PRO A 1 89 ? 0.271 8.93 -5.051 1 98.19 89 PRO A C 1
ATOM 711 O O . PRO A 1 89 ? -0.488 7.977 -4.875 1 98.19 89 PRO A O 1
ATOM 714 N N . THR A 1 90 ? 1.526 8.859 -4.754 1 97.62 90 THR A N 1
ATOM 715 C CA . THR A 1 90 ? 2.117 7.898 -3.83 1 97.62 90 THR A CA 1
ATOM 716 C C . THR A 1 90 ? 2.949 8.609 -2.768 1 97.62 90 THR A C 1
ATOM 718 O O . THR A 1 90 ? 3.389 9.742 -2.975 1 97.62 90 THR A O 1
ATOM 721 N N . TYR A 1 91 ? 3.07 7.973 -1.631 1 97.5 91 TYR A N 1
ATOM 722 C CA . TYR A 1 91 ? 3.916 8.594 -0.617 1 97.5 91 TYR A CA 1
ATOM 723 C C . TYR A 1 91 ? 4.824 7.562 0.044 1 97.5 91 TYR A C 1
ATOM 725 O O . TYR A 1 91 ? 4.562 6.359 -0.033 1 97.5 91 TYR A O 1
ATOM 733 N N . ALA A 1 92 ? 5.91 8.07 0.628 1 96.19 92 ALA A N 1
ATOM 734 C CA . ALA A 1 92 ? 6.914 7.297 1.353 1 96.19 92 ALA A CA 1
ATOM 735 C C . ALA A 1 92 ? 7.504 8.102 2.506 1 96.19 92 ALA A C 1
ATOM 737 O O . ALA A 1 92 ? 7.379 9.328 2.537 1 96.19 92 ALA A O 1
ATOM 738 N N . ALA A 1 93 ? 8.094 7.371 3.445 1 96.25 93 ALA A N 1
ATOM 739 C CA . ALA A 1 93 ? 8.859 8.062 4.477 1 96.25 93 ALA A CA 1
ATOM 740 C C . ALA A 1 93 ? 10.062 8.781 3.873 1 96.25 93 ALA A C 1
ATOM 742 O O . ALA A 1 93 ? 10.602 8.352 2.852 1 96.25 93 ALA A O 1
ATOM 743 N N . ARG A 1 94 ? 10.43 9.852 4.531 1 94.81 94 ARG A N 1
ATOM 744 C CA . ARG A 1 94 ? 11.773 10.336 4.234 1 94.81 94 ARG A CA 1
ATOM 745 C C . ARG A 1 94 ? 12.828 9.32 4.664 1 94.81 94 ARG A C 1
ATOM 747 O O . ARG A 1 94 ? 12.664 8.633 5.676 1 94.81 94 ARG A O 1
ATOM 754 N N . SER A 1 95 ? 13.898 9.336 3.924 1 93.19 95 SER A N 1
ATOM 755 C CA . SER A 1 95 ? 14.977 8.398 4.242 1 93.19 95 SER A CA 1
ATOM 756 C C . SER A 1 95 ? 15.516 8.641 5.648 1 93.19 95 SER A C 1
ATOM 758 O O . SER A 1 95 ? 15.867 7.688 6.352 1 93.19 95 SER A O 1
ATOM 760 N N . SER A 1 96 ? 15.594 9.875 6.066 1 93.31 96 SER A N 1
ATOM 761 C CA . SER A 1 96 ? 16.078 10.219 7.395 1 93.31 96 SER A CA 1
ATOM 762 C C . SER A 1 96 ? 15.18 9.648 8.484 1 93.31 96 SER A C 1
ATOM 764 O O . SER A 1 96 ? 15.641 9.336 9.578 1 93.31 96 SER A O 1
ATOM 766 N N . VAL A 1 97 ? 13.914 9.508 8.227 1 94.25 97 VAL A N 1
ATOM 767 C CA . VAL A 1 97 ? 12.938 8.953 9.164 1 94.25 97 VAL A CA 1
ATOM 768 C C . VAL A 1 97 ? 13.086 7.438 9.234 1 94.25 97 VAL A C 1
ATOM 770 O O . VAL A 1 97 ? 13.148 6.863 10.32 1 94.25 97 VAL A O 1
ATOM 773 N N . ALA A 1 98 ? 13.219 6.836 8.078 1 92.62 98 ALA A N 1
ATOM 774 C CA . ALA A 1 98 ? 13.328 5.383 8 1 92.62 98 ALA A CA 1
ATOM 775 C C . ALA A 1 98 ? 14.594 4.891 8.695 1 92.62 98 ALA A C 1
ATOM 777 O O . ALA A 1 98 ? 14.609 3.809 9.289 1 92.62 98 ALA A O 1
ATOM 778 N N . ARG A 1 99 ? 15.68 5.676 8.656 1 92.69 99 ARG A N 1
ATOM 779 C CA . ARG A 1 99 ? 16.953 5.309 9.25 1 92.69 99 ARG A CA 1
ATOM 780 C C . ARG A 1 99 ? 16.859 5.25 10.773 1 92.69 99 ARG A C 1
ATOM 782 O O . ARG A 1 99 ? 17.719 4.668 11.438 1 92.69 99 ARG A O 1
ATOM 789 N N . LEU A 1 100 ? 15.789 5.797 11.352 1 93.69 100 LEU A N 1
ATOM 790 C CA . LEU A 1 100 ? 15.547 5.723 12.789 1 93.69 100 LEU A CA 1
ATOM 791 C C . LEU A 1 100 ? 14.797 4.445 13.148 1 93.69 100 LEU A C 1
ATOM 793 O O . LEU A 1 100 ? 14.523 4.188 14.32 1 93.69 100 LEU A O 1
ATOM 797 N N . GLY A 1 101 ? 14.43 3.658 12.156 1 93.44 101 GLY A N 1
ATOM 798 C CA . GLY A 1 101 ? 13.586 2.5 12.383 1 93.44 101 GLY A CA 1
ATOM 799 C C . GLY A 1 101 ? 12.117 2.855 12.555 1 93.44 101 GLY A C 1
ATOM 800 O O . GLY A 1 101 ? 11.383 2.168 13.266 1 93.44 101 GLY A O 1
ATOM 801 N N . MET A 1 102 ? 11.766 3.965 12.016 1 93.88 102 MET A N 1
ATOM 802 C CA . MET A 1 102 ? 10.375 4.41 12.031 1 93.88 102 MET A CA 1
ATOM 803 C C . MET A 1 102 ? 9.773 4.379 10.633 1 93.88 102 MET A C 1
ATOM 805 O O . MET A 1 102 ? 10.383 4.883 9.688 1 93.88 102 MET A O 1
ATOM 809 N N . PHE A 1 103 ? 8.578 3.742 10.539 1 93.69 103 PHE A N 1
ATOM 810 C CA . PHE A 1 103 ? 7.887 3.592 9.258 1 93.69 103 PHE A CA 1
ATOM 811 C C . PHE A 1 103 ? 6.543 4.312 9.281 1 93.69 103 PHE A C 1
ATOM 813 O O . PHE A 1 103 ? 5.895 4.395 10.328 1 93.69 103 PHE A O 1
ATOM 820 N N . ILE A 1 104 ? 6.125 4.891 8.164 1 93.81 104 ILE A N 1
ATOM 821 C CA . ILE A 1 104 ? 4.887 5.66 8.125 1 93.81 104 ILE A CA 1
ATOM 822 C C . ILE A 1 104 ? 3.885 4.98 7.195 1 93.81 104 ILE A C 1
ATOM 824 O O . ILE A 1 104 ? 2.715 5.367 7.141 1 93.81 104 ILE A O 1
ATOM 828 N N . ASN A 1 105 ? 4.426 4.133 6.367 1 86.06 105 ASN A N 1
ATOM 829 C CA . ASN A 1 105 ? 3.703 3.27 5.438 1 86.06 105 ASN A CA 1
ATOM 830 C C . ASN A 1 105 ? 4.504 2.012 5.102 1 86.06 105 ASN A C 1
ATOM 832 O O . ASN A 1 105 ? 5.688 2.094 4.777 1 86.06 105 ASN A O 1
ATOM 836 N N . LEU A 1 106 ? 3.766 0.901 5.18 1 82.75 106 LEU A N 1
ATOM 837 C CA . LEU A 1 106 ? 4.516 -0.311 4.875 1 82.75 106 LEU A CA 1
ATOM 838 C C . LEU A 1 106 ? 3.951 -1.007 3.643 1 82.75 106 LEU A C 1
ATOM 840 O O . LEU A 1 106 ? 4.676 -1.709 2.934 1 82.75 106 LEU A O 1
ATOM 844 N N . SER A 1 107 ? 2.695 -0.748 3.344 1 91.75 107 SER A N 1
ATOM 845 C CA . SER A 1 107 ? 2.199 -1.604 2.27 1 91.75 107 SER A CA 1
ATOM 846 C C . SER A 1 107 ? 1.129 -0.896 1.448 1 91.75 107 SER A C 1
ATOM 848 O O . SER A 1 107 ? 0.557 -1.481 0.526 1 91.75 107 SER A O 1
ATOM 850 N N . ALA A 1 108 ? 0.837 0.336 1.768 1 93.5 108 ALA A N 1
ATOM 851 C CA . ALA A 1 108 ? -0.216 1.035 1.037 1 93.5 108 ALA A CA 1
ATOM 852 C C . ALA A 1 108 ? 0.234 2.436 0.633 1 93.5 108 ALA A C 1
ATOM 854 O O . ALA A 1 108 ? -0.341 3.434 1.078 1 93.5 108 ALA A O 1
ATOM 855 N N . PRO A 1 109 ? 1.103 2.523 -0.281 1 93.88 109 PRO A N 1
ATOM 856 C CA . PRO A 1 109 ? 1.664 3.826 -0.645 1 93.88 109 PRO A CA 1
ATOM 857 C C . PRO A 1 109 ? 0.796 4.586 -1.646 1 93.88 109 PRO A C 1
ATOM 859 O O . PRO A 1 109 ? 1.005 5.781 -1.869 1 93.88 109 PRO A O 1
ATOM 862 N N . LEU A 1 110 ? -0.101 3.941 -2.293 1 95.62 110 LEU A N 1
ATOM 863 C CA . LEU A 1 110 ? -0.796 4.516 -3.441 1 95.62 110 LEU A CA 1
ATOM 864 C C . LEU A 1 110 ? -2.111 5.156 -3.014 1 95.62 110 LEU A C 1
ATOM 866 O O . LEU A 1 110 ? -2.859 4.582 -2.219 1 95.62 110 LEU A O 1
ATOM 870 N N . GLY A 1 111 ? -2.33 6.367 -3.488 1 96.5 111 GLY A N 1
ATOM 871 C CA . GLY A 1 111 ? -3.654 6.969 -3.443 1 96.5 111 GLY A CA 1
ATOM 872 C C . GLY A 1 111 ? -4.359 6.965 -4.785 1 96.5 111 GLY A C 1
ATOM 873 O O . GLY A 1 111 ? -3.719 6.789 -5.828 1 96.5 111 GLY A O 1
ATOM 874 N N . ASP A 1 112 ? -5.656 7.199 -4.715 1 97.5 112 ASP A N 1
ATOM 875 C CA . ASP A 1 112 ? -6.461 7.238 -5.93 1 97.5 112 ASP A CA 1
ATOM 876 C C . ASP A 1 112 ? -6.551 8.656 -6.484 1 97.5 112 ASP A C 1
ATOM 878 O O . ASP A 1 112 ? -6.676 9.617 -5.723 1 97.5 112 ASP A O 1
ATOM 882 N N . ILE A 1 113 ? -6.594 8.703 -7.816 1 97.88 113 ILE A N 1
ATOM 883 C CA . ILE A 1 113 ? -6.918 9.969 -8.461 1 97.88 113 ILE A CA 1
ATOM 884 C C . ILE A 1 113 ? -8.289 10.445 -7.988 1 97.88 113 ILE A C 1
ATOM 886 O O . ILE A 1 113 ? -9.266 9.688 -8.023 1 97.88 113 ILE A O 1
ATOM 890 N N . GLY A 1 114 ? -8.359 11.68 -7.516 1 97.31 114 GLY A N 1
ATOM 891 C CA . GLY A 1 114 ? -9.625 12.227 -7.055 1 97.31 114 GLY A CA 1
ATOM 892 C C . GLY A 1 114 ? -9.695 12.391 -5.551 1 97.31 114 GLY A C 1
ATOM 893 O O . GLY A 1 114 ? -10.5 13.164 -5.039 1 97.31 114 GLY A O 1
ATOM 894 N N . PHE A 1 115 ? -8.906 11.633 -4.82 1 97.88 115 PHE A N 1
ATOM 895 C CA . PHE A 1 115 ? -8.898 11.82 -3.375 1 97.88 115 PHE A CA 1
ATOM 896 C C . PHE A 1 115 ? -8.25 13.141 -3.002 1 97.88 115 PHE A C 1
ATOM 898 O O . PHE A 1 115 ? -7.156 13.461 -3.482 1 97.88 115 PHE A O 1
ATOM 905 N N . ILE A 1 116 ? -8.891 13.914 -2.176 1 98.19 116 ILE A N 1
ATOM 906 C CA . ILE A 1 116 ? -8.352 15.133 -1.587 1 98.19 116 ILE A CA 1
ATOM 907 C C . ILE A 1 116 ? -8.695 15.188 -0.1 1 98.19 116 ILE A C 1
ATOM 909 O O . ILE A 1 116 ? -9.875 15.195 0.273 1 98.19 116 ILE A O 1
ATOM 913 N N . GLY A 1 117 ? -7.703 15.203 0.769 1 98.25 117 GLY A N 1
ATOM 914 C CA . GLY A 1 117 ? -7.875 15.219 2.213 1 98.25 117 GLY A CA 1
ATOM 915 C C . GLY A 1 117 ? -6.578 15.008 2.971 1 98.25 117 GLY A C 1
ATOM 916 O O . GLY A 1 117 ? -5.5 15 2.375 1 98.25 117 GLY A O 1
ATOM 917 N N . ASN A 1 118 ? -6.707 15.047 4.34 1 98.69 118 ASN A N 1
ATOM 918 C CA . ASN A 1 118 ? -5.559 14.617 5.129 1 98.69 118 ASN A CA 1
ATOM 919 C C . ASN A 1 118 ? -5.262 13.133 4.934 1 98.69 118 ASN A C 1
ATOM 921 O O . ASN A 1 118 ? -6.176 12.305 4.938 1 98.69 118 ASN A O 1
ATOM 925 N N . TRP A 1 119 ? -4.051 12.828 4.684 1 98.38 119 TRP A N 1
ATOM 926 C CA . TRP A 1 119 ? -3.664 11.43 4.496 1 98.38 119 TRP A CA 1
ATOM 927 C C . TRP A 1 119 ? -3.432 10.75 5.84 1 98.38 119 TRP A C 1
ATOM 929 O O . TRP A 1 119 ? -2.746 11.289 6.711 1 98.38 119 TRP A O 1
ATOM 939 N N . THR A 1 120 ? -4.031 9.586 6.035 1 98.31 120 THR A N 1
ATOM 940 C CA . THR A 1 120 ? -3.746 8.781 7.219 1 98.31 120 THR A CA 1
ATOM 941 C C . THR A 1 120 ? -2.418 8.047 7.066 1 98.31 120 THR A C 1
ATOM 943 O O . THR A 1 120 ? -2.172 7.402 6.047 1 98.31 120 THR A O 1
ATOM 946 N N . LEU A 1 121 ? -1.607 8.188 8.031 1 97.94 121 LEU A N 1
ATOM 947 C CA . LEU A 1 121 ? -0.304 7.535 8.094 1 97.94 121 LEU A CA 1
ATOM 948 C C . LEU A 1 121 ? -0.319 6.383 9.094 1 97.94 121 LEU A C 1
ATOM 950 O O . LEU A 1 121 ? -0.904 6.5 10.172 1 97.94 121 LEU A O 1
ATOM 954 N N . GLN A 1 122 ? 0.219 5.262 8.688 1 97.12 122 GLN A N 1
ATOM 955 C CA . GLN A 1 122 ? 0.406 4.141 9.602 1 97.12 122 GLN A CA 1
ATOM 956 C C . GLN A 1 122 ? 1.814 4.141 10.188 1 97.12 122 GLN A C 1
ATOM 958 O O . GLN A 1 122 ? 2.752 3.637 9.57 1 97.12 122 GLN A O 1
ATOM 963 N N . LEU A 1 123 ? 1.941 4.629 11.43 1 97.62 123 LEU A N 1
ATOM 964 C CA . LEU A 1 123 ? 3.256 4.758 12.055 1 97.62 123 LEU A CA 1
ATOM 965 C C . LEU A 1 123 ? 3.607 3.506 12.844 1 97.62 123 LEU A C 1
ATOM 967 O O . LEU A 1 123 ? 2.789 3.01 13.625 1 97.62 123 LEU A O 1
ATOM 971 N N . PHE A 1 124 ? 4.77 3.025 12.586 1 95.62 124 PHE A N 1
ATOM 972 C CA . PHE A 1 124 ? 5.352 1.873 13.266 1 95.62 124 PHE A CA 1
ATOM 973 C C . PHE A 1 124 ? 6.832 2.098 13.539 1 95.62 124 PHE A C 1
ATOM 975 O O . PHE A 1 124 ? 7.582 2.488 12.641 1 95.62 124 PHE A O 1
ATOM 982 N N . ALA A 1 125 ? 7.25 1.868 14.852 1 95.5 125 ALA A N 1
ATOM 983 C CA . ALA A 1 125 ? 8.641 2.08 15.242 1 95.5 125 ALA A CA 1
ATOM 984 C C . ALA A 1 125 ? 9.234 0.817 15.859 1 95.5 125 ALA A C 1
ATOM 986 O O . ALA A 1 125 ? 8.57 0.124 16.625 1 95.5 125 ALA A O 1
ATOM 987 N N . ILE A 1 126 ? 10.484 0.542 15.508 1 93.81 126 ILE A N 1
ATOM 988 C CA . ILE A 1 126 ? 11.18 -0.637 16 1 93.81 126 ILE A CA 1
ATOM 989 C C . ILE A 1 126 ? 11.703 -0.368 17.422 1 93.81 126 ILE A C 1
ATOM 991 O O . ILE A 1 126 ? 11.758 -1.278 18.25 1 93.81 126 ILE A O 1
ATOM 995 N N . HIS A 1 127 ? 12.125 0.8 17.688 1 95.62 127 HIS A N 1
ATOM 996 C CA . HIS A 1 127 ? 12.484 1.318 19 1 95.62 127 HIS A CA 1
ATOM 997 C C . HIS A 1 127 ? 11.719 2.6 19.312 1 95.62 127 HIS A C 1
ATOM 999 O O . HIS A 1 127 ? 11.125 3.207 18.422 1 95.62 127 HIS A O 1
ATOM 1005 N N . PRO A 1 128 ? 11.602 2.9 20.641 1 97.44 128 PRO A N 1
ATOM 1006 C CA . PRO A 1 128 ? 10.906 4.152 20.938 1 97.44 128 PRO A CA 1
ATOM 1007 C C . PRO A 1 128 ? 11.469 5.344 20.172 1 97.44 128 PRO A C 1
ATOM 1009 O O . PRO A 1 128 ? 12.695 5.504 20.094 1 97.44 128 PRO A O 1
ATOM 1012 N N . VAL A 1 129 ? 10.641 6.105 19.609 1 97.81 129 VAL A N 1
ATOM 1013 C CA . VAL A 1 129 ? 11.039 7.27 18.828 1 97.81 129 VAL A CA 1
ATOM 1014 C C . VAL A 1 129 ? 10.195 8.477 19.234 1 97.81 129 VAL A C 1
ATOM 1016 O O . VAL A 1 129 ? 8.969 8.422 19.203 1 97.81 129 VAL A O 1
ATOM 1019 N N . LYS A 1 130 ? 10.828 9.523 19.609 1 98.31 130 LYS A N 1
ATOM 1020 C CA . LYS A 1 130 ? 10.133 10.773 19.891 1 98.31 130 LYS A CA 1
ATOM 1021 C C . LYS A 1 130 ? 9.898 11.578 18.625 1 98.31 130 LYS A C 1
ATOM 1023 O O . LYS A 1 130 ? 10.82 11.773 17.828 1 98.31 130 LYS A O 1
ATOM 1028 N N . VAL A 1 131 ? 8.617 12 18.406 1 98.25 131 VAL A N 1
ATOM 1029 C CA . VAL A 1 131 ? 8.281 12.766 17.219 1 98.25 131 VAL A CA 1
ATOM 1030 C C . VAL A 1 131 ? 7.574 14.062 17.625 1 98.25 131 VAL A C 1
ATOM 1032 O O . VAL A 1 131 ? 7.121 14.195 18.766 1 98.25 131 VAL A O 1
ATOM 1035 N N . TYR A 1 132 ? 7.535 15.016 16.688 1 98.56 132 TYR A N 1
ATOM 1036 C CA . TYR A 1 132 ? 7.051 16.359 16.984 1 98.56 132 TYR A CA 1
ATOM 1037 C C . TYR A 1 132 ? 6.051 16.812 15.922 1 98.56 132 TYR A C 1
ATOM 1039 O O . TYR A 1 132 ? 6.18 16.469 14.75 1 98.56 132 TYR A O 1
ATOM 1047 N N . GLU A 1 133 ? 5.062 17.594 16.375 1 98.31 133 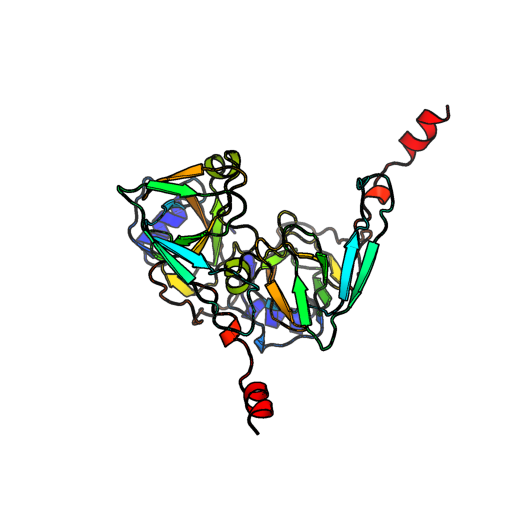GLU A N 1
ATOM 1048 C CA . GLU A 1 133 ? 4.141 18.203 15.43 1 98.31 133 GLU A CA 1
ATOM 1049 C C . GLU A 1 133 ? 4.891 19.031 14.391 1 98.31 133 GLU A C 1
ATOM 1051 O O . GLU A 1 133 ? 5.816 19.781 14.727 1 98.31 133 GLU A O 1
ATOM 1056 N N . GLY A 1 134 ? 4.547 18.828 13.141 1 98.38 134 GLY A N 1
ATOM 1057 C CA . GLY A 1 134 ? 5.105 19.672 12.102 1 98.38 134 GLY A CA 1
ATOM 1058 C C . GLY A 1 134 ? 6.391 19.125 11.508 1 98.38 134 GLY A C 1
ATOM 1059 O O . GLY A 1 134 ? 6.902 19.656 10.523 1 98.38 134 GLY A O 1
ATOM 1060 N N . MET A 1 135 ? 6.891 18.094 12.086 1 97.62 135 MET A N 1
ATOM 1061 C CA . MET A 1 135 ? 8.109 17.562 11.5 1 97.62 135 MET A CA 1
ATOM 1062 C C . MET A 1 135 ? 7.855 17.031 10.094 1 97.62 135 MET A C 1
ATOM 1064 O O . MET A 1 135 ? 6.793 16.469 9.812 1 97.62 135 MET A O 1
ATOM 1068 N N . ARG A 1 136 ? 8.805 17.25 9.188 1 98.12 136 ARG A N 1
ATOM 1069 C CA . ARG A 1 136 ? 8.742 16.672 7.852 1 98.12 136 ARG A CA 1
ATOM 1070 C C . ARG A 1 136 ? 8.961 15.156 7.895 1 98.12 136 ARG A C 1
ATOM 1072 O O . ARG A 1 136 ? 10.102 14.695 7.973 1 98.12 136 ARG A O 1
ATOM 1079 N N . ILE A 1 137 ? 7.922 14.445 7.781 1 98 137 ILE A N 1
ATOM 1080 C CA . ILE A 1 137 ? 7.988 13.031 8.125 1 98 137 ILE A CA 1
ATOM 1081 C C . ILE A 1 137 ? 8 12.188 6.848 1 98 137 ILE A C 1
ATOM 1083 O O . ILE A 1 137 ? 8.547 11.086 6.832 1 98 137 ILE A O 1
ATOM 1087 N N . GLY A 1 138 ? 7.434 12.648 5.809 1 98.31 138 GLY A N 1
ATOM 1088 C CA . GLY A 1 138 ? 7.316 11.898 4.57 1 98.31 138 GLY A CA 1
ATOM 1089 C C . GLY A 1 138 ? 7.301 12.789 3.338 1 98.31 138 GLY A C 1
ATOM 1090 O O . GLY A 1 138 ? 7.422 14.008 3.443 1 98.31 138 GLY A O 1
ATOM 1091 N N . GLN A 1 139 ? 7.203 12.102 2.186 1 98.31 139 GLN A N 1
ATOM 1092 C CA . GLN A 1 139 ? 7.223 12.812 0.911 1 98.31 139 GLN A CA 1
ATOM 1093 C C . GLN A 1 139 ? 6.184 12.242 -0.051 1 98.31 139 GLN A C 1
ATOM 1095 O O . GLN A 1 139 ? 5.98 11.031 -0.111 1 98.31 139 GLN A O 1
ATOM 1100 N N . MET A 1 140 ? 5.508 13.172 -0.696 1 98.69 140 MET A N 1
ATOM 1101 C CA . MET A 1 140 ? 4.469 12.836 -1.667 1 98.69 140 MET A CA 1
ATOM 1102 C C . MET A 1 140 ? 4.996 12.961 -3.092 1 98.69 140 MET A C 1
ATOM 1104 O O . MET A 1 140 ? 5.641 13.953 -3.438 1 98.69 140 MET A O 1
ATOM 1108 N N . MET A 1 141 ? 4.766 11.898 -3.891 1 98.62 141 MET A N 1
ATOM 1109 C CA . MET A 1 141 ? 5.062 11.891 -5.32 1 98.62 141 MET A CA 1
ATOM 1110 C C . MET A 1 141 ? 3.781 11.898 -6.145 1 98.62 141 MET A C 1
ATOM 1112 O O . MET A 1 141 ? 2.742 11.414 -5.688 1 98.62 141 MET A O 1
ATOM 1116 N N . PHE A 1 142 ? 3.883 12.5 -7.348 1 98.69 142 PHE A N 1
ATOM 1117 C CA . PHE A 1 142 ? 2.75 12.523 -8.266 1 98.69 142 PHE A CA 1
ATOM 1118 C C . PHE A 1 142 ? 3.131 11.93 -9.617 1 98.69 142 PHE A C 1
ATOM 1120 O O . PHE A 1 142 ? 4.184 12.266 -10.164 1 98.69 142 PHE A O 1
ATOM 1127 N N . TRP A 1 143 ? 2.219 11.047 -10.109 1 97.75 143 TRP A N 1
ATOM 1128 C CA . TRP A 1 143 ? 2.48 10.305 -11.344 1 97.75 143 TRP A CA 1
ATOM 1129 C C . TRP A 1 143 ? 1.449 10.648 -12.414 1 97.75 143 TRP A C 1
ATOM 1131 O O . TRP A 1 143 ? 0.25 10.703 -12.133 1 97.75 143 TRP A O 1
ATOM 1141 N N . GLN A 1 144 ? 1.948 10.828 -13.617 1 96.69 144 GLN A N 1
ATOM 1142 C CA . GLN A 1 144 ? 1.071 11.031 -14.766 1 96.69 144 GLN A CA 1
ATOM 1143 C C . GLN A 1 144 ? 0.318 9.75 -15.109 1 96.69 144 GLN A C 1
ATOM 1145 O O . GLN A 1 144 ? 0.931 8.695 -15.32 1 96.69 144 GLN A O 1
ATOM 1150 N N . PRO A 1 145 ? -1.021 9.859 -15.172 1 96.44 145 PRO A N 1
ATOM 1151 C CA . PRO A 1 145 ? -1.792 8.68 -15.578 1 96.44 145 PRO A CA 1
ATOM 1152 C C . PRO A 1 145 ? -1.904 8.539 -17.094 1 96.44 145 PRO A C 1
ATOM 1154 O O . PRO A 1 145 ? -1.658 9.492 -17.828 1 96.44 145 PRO A O 1
ATOM 1157 N N . GLN A 1 146 ? -2.182 7.336 -17.531 1 95.31 146 GLN A N 1
ATOM 1158 C CA . GLN A 1 146 ? -2.516 7.031 -18.922 1 95.31 146 GLN A CA 1
ATOM 1159 C C . GLN A 1 146 ? -3.916 6.434 -19.031 1 95.31 146 GLN A C 1
ATOM 1161 O O . GLN A 1 146 ? -4.199 5.391 -18.438 1 95.31 146 GLN A O 1
ATOM 1166 N N . GLY A 1 147 ? -4.836 7.109 -19.797 1 92.94 147 GLY A N 1
ATOM 1167 C CA . GLY A 1 147 ? -6.215 6.688 -19.984 1 92.94 147 GLY A CA 1
ATOM 1168 C C . GLY A 1 147 ? -7.223 7.688 -19.438 1 92.94 147 GLY A C 1
ATOM 1169 O O . GLY A 1 147 ? -6.844 8.719 -18.875 1 92.94 147 GLY A O 1
ATOM 1170 N N . GLU A 1 148 ? -8.523 7.383 -19.672 1 93.94 148 GLU A N 1
ATOM 1171 C CA . GLU A 1 148 ? -9.586 8.227 -19.125 1 93.94 148 GLU A CA 1
ATOM 1172 C C . GLU A 1 148 ? -9.656 8.125 -17.609 1 93.94 148 GLU A C 1
ATOM 1174 O O . GLU A 1 148 ? -9.641 7.023 -17.062 1 93.94 148 GLU A O 1
ATOM 1179 N N . ARG A 1 149 ? -9.766 9.234 -17 1 90.31 149 ARG A N 1
ATOM 1180 C CA . ARG A 1 149 ? -9.695 9.266 -15.547 1 90.31 149 ARG A CA 1
ATOM 1181 C C . ARG A 1 149 ? -11.047 8.938 -14.93 1 90.31 149 ARG A C 1
ATOM 1183 O O . ARG A 1 149 ? -12.086 9.43 -15.391 1 90.31 149 ARG A O 1
ATOM 1190 N N . LEU A 1 150 ? -11.016 8.07 -13.984 1 90.25 150 LEU A N 1
ATOM 1191 C CA . LEU A 1 150 ? -12.062 7.887 -12.992 1 90.25 150 LEU A CA 1
ATOM 1192 C C . LEU A 1 150 ? -11.711 8.609 -11.695 1 90.25 150 LEU A C 1
ATOM 1194 O O . LEU A 1 150 ? -10.562 8.562 -11.242 1 90.25 150 LEU A O 1
ATOM 1198 N N . ILE A 1 151 ? -12.672 9.312 -11.172 1 93.81 151 ILE A N 1
ATOM 1199 C CA . ILE A 1 151 ? -12.375 10.141 -10.008 1 93.81 151 ILE A CA 1
ATOM 1200 C C . ILE A 1 151 ? -12.852 9.438 -8.742 1 93.81 151 ILE A C 1
ATOM 1202 O O . ILE A 1 151 ? -13.977 8.938 -8.688 1 93.81 151 ILE A O 1
ATOM 1206 N N . TYR A 1 152 ? -11.977 9.484 -7.836 1 94.69 152 TYR A N 1
ATOM 1207 C CA . TYR A 1 152 ? -12.25 8.828 -6.562 1 94.69 152 TYR A CA 1
ATOM 1208 C C . TYR A 1 152 ? -13.414 9.492 -5.84 1 94.69 152 TYR A C 1
ATOM 1210 O O . TYR A 1 152 ? -13.453 10.719 -5.707 1 94.69 152 TYR A O 1
ATOM 1218 N N . ASP A 1 153 ? -14.273 8.695 -5.324 1 90.06 153 ASP A N 1
ATOM 1219 C CA . ASP A 1 153 ? -15.398 9.141 -4.508 1 90.06 153 ASP A CA 1
ATOM 1220 C C . ASP A 1 153 ? -15.711 8.133 -3.404 1 90.06 153 ASP A C 1
ATOM 1222 O O . ASP A 1 153 ? -16.875 7.809 -3.162 1 90.06 153 ASP A O 1
ATOM 1226 N N . GLY A 1 154 ? -14.703 7.656 -2.797 1 92.94 154 GLY A N 1
ATOM 1227 C CA . GLY A 1 154 ? -14.859 6.59 -1.823 1 92.94 154 GLY A CA 1
ATOM 1228 C C . GLY A 1 154 ? -15.016 7.098 -0.402 1 92.94 154 GLY A C 1
ATOM 1229 O O . GLY A 1 154 ? -15.188 8.297 -0.181 1 92.94 154 GLY A O 1
ATOM 1230 N N . LYS A 1 155 ? -14.961 6.238 0.611 1 91.94 155 LYS A N 1
ATOM 1231 C CA . LYS A 1 155 ? -15.383 6.422 1.995 1 91.94 155 LYS A CA 1
ATOM 1232 C C . LYS A 1 155 ? -14.406 7.312 2.76 1 91.94 155 LYS A C 1
ATOM 1234 O O . LYS A 1 155 ? -14.719 7.785 3.855 1 91.94 155 LYS A O 1
ATOM 1239 N N . TYR A 1 156 ? -13.281 7.645 2.199 1 94.94 156 TYR A N 1
ATOM 1240 C CA . TYR A 1 156 ? -12.312 8.461 2.922 1 94.94 156 TYR A CA 1
ATOM 1241 C C . TYR A 1 156 ? -12.234 9.859 2.332 1 94.94 156 TYR A C 1
ATOM 1243 O O . TYR A 1 156 ? -11.43 10.688 2.777 1 94.94 156 TYR A O 1
ATOM 1251 N N . GLN A 1 157 ? -13.031 10.133 1.272 1 95.5 157 GLN A N 1
ATOM 1252 C CA . GLN A 1 157 ? -12.977 11.43 0.607 1 95.5 157 GLN A CA 1
ATOM 1253 C C . GLN A 1 157 ? -13.141 12.57 1.609 1 95.5 157 GLN A C 1
ATOM 1255 O O . GLN A 1 157 ? -14.008 12.516 2.484 1 95.5 157 GLN A O 1
ATOM 1260 N N . GLY A 1 158 ? -12.234 13.531 1.517 1 92.69 158 GLY A N 1
ATOM 1261 C CA . GLY A 1 158 ? -12.352 14.711 2.354 1 92.69 158 GLY A CA 1
ATOM 1262 C C . GLY A 1 158 ? -11.922 14.477 3.789 1 92.69 158 GLY A C 1
ATOM 1263 O O . GLY A 1 158 ? -12.266 15.25 4.684 1 92.69 158 GLY A O 1
ATOM 1264 N N . ALA A 1 159 ? -11.234 13.461 4.027 1 94.19 159 ALA A N 1
ATOM 1265 C CA . ALA A 1 159 ? -10.773 13.109 5.371 1 94.19 159 ALA A CA 1
ATOM 1266 C C . ALA A 1 159 ? -10.18 14.32 6.078 1 94.19 159 ALA A C 1
ATOM 1268 O O . ALA A 1 159 ? -9.43 15.094 5.473 1 94.19 159 ALA A O 1
ATOM 1269 N N . SER A 1 160 ? -10.57 14.5 7.312 1 95.69 160 SER A N 1
ATOM 1270 C CA . SER A 1 160 ? -10.039 15.516 8.211 1 95.69 160 SER A CA 1
ATOM 1271 C C . SER A 1 160 ? -9.398 14.891 9.445 1 95.69 160 SER A C 1
ATOM 1273 O O . SER A 1 160 ? -10.094 14.508 10.391 1 95.69 160 SER A O 1
ATOM 1275 N N . GLY A 1 161 ? -8.102 14.812 9.422 1 96.06 161 GLY A N 1
ATOM 1276 C CA . GLY A 1 161 ? -7.383 14.086 10.461 1 96.06 161 GLY A CA 1
ATOM 1277 C C . GLY A 1 161 ? -7.234 12.609 10.164 1 96.06 161 GLY A C 1
ATOM 1278 O O . GLY A 1 161 ? -7.559 12.156 9.062 1 96.06 161 GLY A O 1
ATOM 1279 N N . PRO A 1 162 ? -6.645 11.883 11.188 1 97.62 162 PRO A N 1
ATOM 1280 C CA . PRO A 1 162 ? -6.477 10.438 10.977 1 97.62 162 PRO A CA 1
ATOM 1281 C C . PRO A 1 162 ? -7.805 9.68 11 1 97.62 162 PRO A C 1
ATOM 1283 O O . PRO A 1 162 ? -8.695 10.016 11.789 1 97.62 162 PRO A O 1
ATOM 1286 N N . MET A 1 163 ? -7.895 8.719 10.086 1 96.69 163 MET A N 1
ATOM 1287 C CA . MET A 1 163 ? -9.094 7.883 10.008 1 96.69 163 MET A CA 1
ATOM 1288 C C . MET A 1 163 ? -8.75 6.418 10.266 1 96.69 163 MET A C 1
ATOM 1290 O O . MET A 1 163 ? -7.797 5.887 9.688 1 96.69 163 MET A O 1
ATOM 1294 N N . LYS A 1 164 ? -9.609 5.805 11.133 1 96.94 164 LYS A N 1
ATOM 1295 C CA . LYS A 1 164 ? -9.492 4.363 11.312 1 96.94 164 LYS A CA 1
ATOM 1296 C C . LYS A 1 164 ? -10.031 3.613 10.094 1 96.94 164 LYS A C 1
ATOM 1298 O O . LYS A 1 164 ? -10.688 4.203 9.234 1 96.94 164 LYS A O 1
ATOM 1303 N N . SER A 1 165 ? -9.703 2.311 10.086 1 97.12 165 SER A N 1
ATOM 1304 C CA . SER A 1 165 ? -10.156 1.49 8.969 1 97.12 165 SER A CA 1
ATOM 1305 C C . SER A 1 165 ? -11.68 1.411 8.922 1 97.12 165 SER A C 1
ATOM 1307 O O . SER A 1 165 ? -12.328 1.222 9.953 1 97.12 165 SER A O 1
ATOM 1309 N N . GLN A 1 166 ? -12.195 1.6 7.719 1 96.38 166 GLN A N 1
ATOM 1310 C CA . GLN A 1 166 ? -13.625 1.416 7.465 1 96.38 166 GLN A CA 1
ATOM 1311 C C . GLN A 1 166 ? -13.867 0.275 6.48 1 96.38 166 GLN A C 1
ATOM 1313 O O . GLN A 1 166 ? -14.812 0.317 5.695 1 96.38 166 GLN A O 1
ATOM 1318 N N . ILE A 1 167 ? -13.016 -0.658 6.5 1 94.5 167 ILE A N 1
ATOM 1319 C CA . ILE A 1 167 ? -13.07 -1.764 5.547 1 94.5 167 ILE A CA 1
ATOM 1320 C C . ILE A 1 167 ? -14.375 -2.539 5.734 1 94.5 167 ILE A C 1
ATOM 1322 O O . ILE A 1 167 ? -14.891 -3.131 4.785 1 94.5 167 ILE A O 1
ATOM 1326 N N . TYR A 1 168 ? -14.961 -2.559 6.906 1 93.5 168 TYR A N 1
ATOM 1327 C CA . TYR A 1 168 ? -16.203 -3.27 7.211 1 93.5 168 TYR A CA 1
ATOM 1328 C C . TYR A 1 168 ? -17.344 -2.754 6.355 1 93.5 168 TYR A C 1
ATOM 1330 O O . TYR A 1 168 ? -18.359 -3.447 6.172 1 93.5 168 TYR A O 1
ATOM 1338 N N . ARG A 1 169 ? -17.156 -1.61 5.781 1 93.31 169 ARG A N 1
ATOM 1339 C CA . ARG A 1 169 ? -18.203 -1.019 4.953 1 93.31 169 ARG A CA 1
ATOM 1340 C C . ARG A 1 169 ? -18.188 -1.597 3.543 1 93.31 169 ARG A C 1
ATOM 1342 O O . ARG A 1 169 ? -19.094 -1.346 2.746 1 93.31 169 ARG A O 1
ATOM 1349 N N . ASP A 1 170 ? -17.188 -2.373 3.182 1 90.56 170 ASP A N 1
ATOM 1350 C CA . ASP A 1 170 ? -17.047 -2.951 1.849 1 90.56 170 ASP A CA 1
ATOM 1351 C C . ASP A 1 170 ? -17.906 -4.215 1.714 1 90.56 170 ASP A C 1
ATOM 1353 O O . ASP A 1 170 ? -18.062 -4.742 0.612 1 90.56 170 ASP A O 1
ATOM 1357 N N . ILE A 1 171 ? -18.438 -4.809 2.734 1 80.62 171 ILE A N 1
ATOM 1358 C CA . ILE A 1 171 ? -19.188 -6.055 2.74 1 80.62 171 ILE A CA 1
ATOM 1359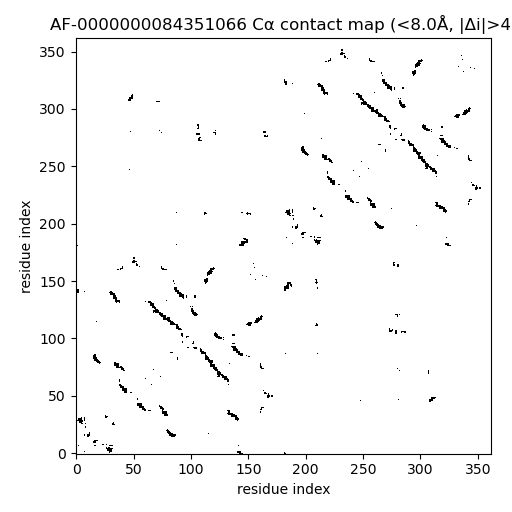 C C . ILE A 1 171 ? -20.562 -5.828 2.102 1 80.62 171 ILE A C 1
ATOM 1361 O O . ILE A 1 171 ? -21.312 -4.941 2.52 1 80.62 171 ILE A O 1
ATOM 1365 N N . PRO A 1 172 ? -20.734 -6.551 0.938 1 69.56 172 PRO A N 1
ATOM 1366 C CA . PRO A 1 172 ? -22.047 -6.383 0.325 1 69.56 172 PRO A CA 1
ATOM 1367 C C . PRO A 1 172 ? -23.188 -6.668 1.295 1 69.56 172 PRO A C 1
ATOM 1369 O O . PRO A 1 172 ? -23.047 -7.496 2.197 1 69.56 172 PRO A O 1
ATOM 1372 N N . ALA A 1 173 ? -24.125 -5.75 1.544 1 50.16 173 ALA A N 1
ATOM 1373 C CA . ALA A 1 173 ? -25.328 -5.863 2.371 1 50.16 173 ALA A CA 1
ATOM 1374 C C . ALA A 1 173 ? -25.984 -7.223 2.191 1 50.16 173 ALA A C 1
ATOM 1376 O O . ALA A 1 173 ? -26.828 -7.617 2.994 1 50.16 173 ALA A O 1
ATOM 1377 N N . VAL A 1 174 ? -25.906 -7.934 1.23 1 41.94 174 VAL A N 1
ATOM 1378 C CA . VAL A 1 174 ? -26.75 -9.117 1.097 1 41.94 174 VAL A CA 1
ATOM 1379 C C . VAL A 1 174 ? -26.516 -10.062 2.273 1 41.94 174 VAL A C 1
ATOM 1381 O O . VAL A 1 174 ? -27.438 -10.719 2.752 1 41.94 174 VAL A O 1
ATOM 1384 N N . LEU A 1 175 ? -25.391 -10.312 2.709 1 39.28 175 LEU A N 1
ATOM 1385 C CA . LEU A 1 175 ? -25.156 -11.328 3.727 1 39.28 175 LEU A CA 1
ATOM 1386 C C . LEU A 1 175 ? -25.594 -10.836 5.102 1 39.28 175 LEU A C 1
ATOM 1388 O O . LEU A 1 175 ? -25.609 -11.602 6.066 1 39.28 175 LEU A O 1
ATOM 1392 N N . ALA A 1 176 ? -25.672 -9.609 5.348 1 39.56 176 ALA A N 1
ATOM 1393 C CA . ALA A 1 176 ? -26.125 -9.234 6.688 1 39.56 176 ALA A CA 1
ATOM 1394 C C . ALA A 1 176 ? -27.547 -9.703 6.934 1 39.56 176 ALA A C 1
ATOM 1396 O O . ALA A 1 176 ? -27.938 -9.969 8.078 1 39.56 176 ALA A O 1
ATOM 1397 N N . GLU A 1 177 ? -28.344 -9.742 5.996 1 33.16 177 GLU A N 1
ATOM 1398 C CA . GLU A 1 177 ? -29.719 -10.156 6.246 1 33.16 177 GLU A CA 1
ATOM 1399 C C . GLU A 1 177 ? -29.797 -11.664 6.492 1 33.16 177 GLU A C 1
ATOM 1401 O O . GLU A 1 177 ? -30.844 -12.172 6.902 1 33.16 177 GLU A O 1
ATOM 1406 N N . ALA A 1 178 ? -28.859 -12.406 6.102 1 37.78 178 ALA A N 1
ATOM 1407 C CA . ALA A 1 178 ? -29.141 -13.82 6.332 1 37.78 178 ALA A CA 1
ATOM 1408 C C . ALA A 1 178 ? -29.156 -14.141 7.824 1 37.78 178 ALA A C 1
ATOM 1410 O O . ALA A 1 178 ? -29.656 -15.188 8.242 1 37.78 178 ALA A O 1
ATOM 1411 N N . GLU A 1 179 ? -28.422 -13.383 8.562 1 31.2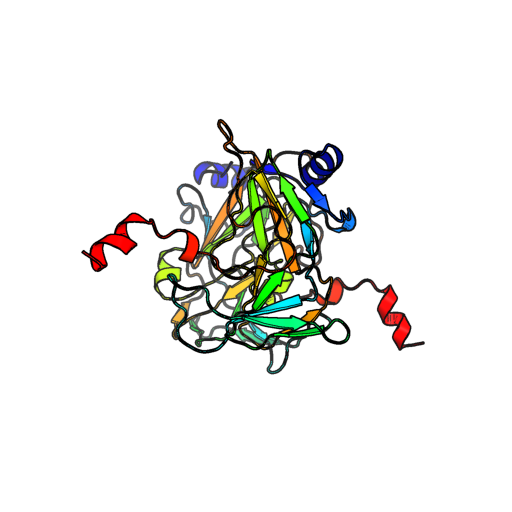 179 GLU A N 1
ATOM 1412 C CA . GLU A 1 179 ? -28.453 -13.844 9.945 1 31.2 179 GLU A CA 1
ATOM 1413 C C . GLU A 1 179 ? -29.672 -13.312 10.68 1 31.2 179 GLU A C 1
ATOM 1415 O O . GLU A 1 179 ? -29.938 -13.695 11.812 1 31.2 179 GLU A O 1
ATOM 1420 N N . PHE A 1 180 ? -30.25 -12.234 10.156 1 30.27 180 PHE A N 1
ATOM 1421 C CA . PHE A 1 180 ? -31.375 -11.797 10.977 1 30.27 180 PHE A CA 1
ATOM 1422 C C . PHE A 1 180 ? -32.656 -12.469 10.531 1 30.27 180 PHE A C 1
ATOM 1424 O O . PHE A 1 180 ? -33.75 -12.188 11.078 1 30.27 180 PHE A O 1
ATOM 1431 N N . ASN A 1 181 ? -32.531 -13.062 9.383 1 26.97 181 ASN A N 1
ATOM 1432 C CA . ASN A 1 181 ? -33.812 -13.75 9.305 1 26.97 181 ASN A CA 1
ATOM 1433 C C . ASN A 1 181 ? -33.75 -15.117 9.969 1 26.97 181 ASN A C 1
ATOM 1435 O O . ASN A 1 181 ? -32.75 -15.844 9.828 1 26.97 181 ASN A O 1
ATOM 1439 N N . MET B 1 1 ? 4.273 5.637 -17.172 1 95.69 1 MET B N 1
ATOM 1440 C CA . MET B 1 1 ? 2.959 6.141 -16.781 1 95.69 1 MET B CA 1
ATOM 1441 C C . MET B 1 1 ? 2.127 5.051 -16.125 1 95.69 1 MET B C 1
ATOM 1443 O O . MET B 1 1 ? 2.152 3.895 -16.547 1 95.69 1 MET B O 1
ATOM 1447 N N . ILE B 1 2 ? 1.364 5.484 -15.133 1 97.31 2 ILE B N 1
ATOM 1448 C CA . ILE B 1 2 ? 0.458 4.547 -14.477 1 97.31 2 ILE B CA 1
ATOM 1449 C C . ILE B 1 2 ? -0.847 4.457 -15.266 1 97.31 2 ILE B C 1
ATOM 1451 O O . ILE B 1 2 ? -1.369 5.473 -15.734 1 97.31 2 ILE B O 1
ATOM 1455 N N . LEU B 1 3 ? -1.389 3.223 -15.43 1 98.25 3 LEU B N 1
ATOM 1456 C CA . LEU B 1 3 ? -2.662 3.072 -16.125 1 98.25 3 LEU B CA 1
ATOM 1457 C C . LEU B 1 3 ? -3.826 3.459 -15.219 1 98.25 3 LEU B C 1
ATOM 1459 O O . LEU B 1 3 ? -3.82 3.143 -14.023 1 98.25 3 LEU B O 1
ATOM 1463 N N . THR B 1 4 ? -4.844 4.105 -15.805 1 98 4 THR B N 1
ATOM 1464 C CA . THR B 1 4 ? -6.098 4.34 -15.102 1 98 4 THR B CA 1
ATOM 1465 C C . THR B 1 4 ? -6.91 3.049 -15 1 98 4 THR B C 1
ATOM 1467 O O . THR B 1 4 ? -6.629 2.078 -15.703 1 98 4 THR B O 1
ATOM 1470 N N . GLY B 1 5 ? -7.918 3.156 -14.125 1 97.81 5 GLY B N 1
ATOM 1471 C CA . GLY B 1 5 ? -8.82 2.02 -14.023 1 97.81 5 GLY B CA 1
ATOM 1472 C C . GLY B 1 5 ? -9.492 1.674 -15.336 1 97.81 5 GLY B C 1
ATOM 1473 O O . GLY B 1 5 ? -9.586 0.501 -15.703 1 97.81 5 GLY B O 1
ATOM 1474 N N . ASN B 1 6 ? -9.914 2.605 -16.062 1 97 6 ASN B N 1
ATOM 1475 C CA . ASN B 1 6 ? -10.547 2.4 -17.375 1 97 6 ASN B CA 1
ATOM 1476 C C . ASN B 1 6 ? -9.594 1.726 -18.344 1 97 6 ASN B C 1
ATOM 1478 O O . ASN B 1 6 ? -9.992 0.846 -19.109 1 97 6 ASN B O 1
ATOM 1482 N N . GLU B 1 7 ? -8.391 2.111 -18.281 1 97.81 7 GLU B N 1
ATOM 1483 C CA . GLU B 1 7 ? -7.402 1.514 -19.172 1 97.81 7 GLU B CA 1
ATOM 1484 C C . GLU B 1 7 ? -7.102 0.072 -18.781 1 97.81 7 GLU B C 1
ATOM 1486 O O . GLU B 1 7 ? -6.91 -0.789 -19.641 1 97.81 7 GLU B O 1
ATOM 1491 N N . ILE B 1 8 ? -7.039 -0.131 -17.469 1 98.5 8 ILE B N 1
ATOM 1492 C CA . ILE B 1 8 ? -6.84 -1.497 -17 1 98.5 8 ILE B CA 1
ATOM 1493 C C . ILE B 1 8 ? -7.969 -2.389 -17.516 1 98.5 8 ILE B C 1
ATOM 1495 O O . ILE B 1 8 ? -7.719 -3.484 -18.031 1 98.5 8 ILE B O 1
ATOM 1499 N N . MET B 1 9 ? -9.18 -1.896 -17.422 1 98.12 9 MET B N 1
ATOM 1500 C CA . MET B 1 9 ? -10.336 -2.641 -17.906 1 98.12 9 MET B CA 1
ATOM 1501 C C . MET B 1 9 ? -10.219 -2.895 -19.406 1 98.12 9 MET B C 1
ATOM 1503 O O . MET B 1 9 ? -10.367 -4.031 -19.859 1 98.12 9 MET B O 1
ATOM 1507 N N . ARG B 1 10 ? -9.93 -1.906 -20.141 1 98 10 ARG B N 1
ATOM 1508 C CA . ARG B 1 10 ? -9.805 -2.018 -21.594 1 98 10 ARG B CA 1
ATOM 1509 C C . ARG B 1 10 ? -8.727 -3.025 -21.969 1 98 10 ARG B C 1
ATOM 1511 O O . ARG B 1 10 ? -8.945 -3.883 -22.828 1 98 10 ARG B O 1
ATOM 1518 N N . GLU B 1 11 ? -7.598 -2.939 -21.312 1 98.06 11 GLU B N 1
ATOM 1519 C CA . GLU B 1 11 ? -6.469 -3.803 -21.641 1 98.06 11 GLU B CA 1
ATOM 1520 C C . GLU B 1 11 ? -6.73 -5.242 -21.203 1 98.06 11 GLU B C 1
ATOM 1522 O O . GLU B 1 11 ? -6.16 -6.18 -21.766 1 98.06 11 GLU B O 1
ATOM 1527 N N . THR B 1 12 ? -7.516 -5.391 -20.172 1 98.38 12 THR B N 1
ATOM 1528 C CA . THR B 1 12 ? -7.938 -6.734 -19.781 1 98.38 12 THR B CA 1
ATOM 1529 C C . THR B 1 12 ? -8.828 -7.352 -20.859 1 98.38 12 THR B C 1
ATOM 1531 O O . THR B 1 12 ? -8.625 -8.5 -21.25 1 98.38 12 THR B O 1
ATOM 1534 N N . TYR B 1 13 ? -9.789 -6.621 -21.375 1 97.94 13 TYR B N 1
ATOM 1535 C CA . TYR B 1 13 ? -10.695 -7.105 -22.406 1 97.94 13 TYR B CA 1
ATOM 1536 C C . TYR B 1 13 ? -9.945 -7.391 -23.703 1 97.94 13 TYR B C 1
ATOM 1538 O O . TYR B 1 13 ? -10.289 -8.328 -24.438 1 97.94 13 TYR B O 1
ATOM 1546 N N . ASN B 1 14 ? -8.898 -6.66 -23.938 1 97.56 14 ASN B N 1
ATOM 1547 C CA . ASN B 1 14 ? -8.148 -6.832 -25.172 1 97.56 14 ASN B CA 1
ATOM 1548 C C . ASN B 1 14 ? -7.055 -7.887 -25.031 1 97.56 14 ASN B C 1
ATOM 1550 O O . ASN B 1 14 ? -6.281 -8.117 -25.969 1 97.56 14 ASN B O 1
ATOM 1554 N N . GLY B 1 15 ? -6.871 -8.383 -23.828 1 97.5 15 GLY B N 1
ATOM 1555 C CA . GLY B 1 15 ? -5.969 -9.5 -23.625 1 97.5 15 GLY B CA 1
ATOM 1556 C C . GLY B 1 15 ? -4.547 -9.07 -23.312 1 97.5 15 GLY B C 1
ATOM 1557 O O . GLY B 1 15 ? -3.648 -9.914 -23.203 1 97.5 15 GLY B O 1
ATOM 1558 N N . ARG B 1 16 ? -4.27 -7.816 -23.156 1 98.25 16 ARG B N 1
ATOM 1559 C CA . ARG B 1 16 ? -2.924 -7.32 -22.891 1 98.25 16 ARG B CA 1
ATOM 1560 C C . ARG B 1 16 ? -2.621 -7.344 -21.391 1 98.25 16 ARG B C 1
ATOM 1562 O O . ARG B 1 16 ? -1.46 -7.254 -20.984 1 98.25 16 ARG B O 1
ATOM 1569 N N . ILE B 1 17 ? -3.648 -7.371 -20.578 1 98.69 17 ILE B N 1
ATOM 1570 C CA . ILE B 1 17 ? -3.574 -7.641 -19.156 1 98.69 17 ILE B CA 1
ATOM 1571 C C . ILE B 1 17 ? -4.422 -8.867 -18.812 1 98.69 17 ILE B C 1
ATOM 1573 O O . ILE B 1 17 ? -5.535 -9.016 -19.328 1 98.69 17 ILE B O 1
ATOM 1577 N N . VAL B 1 18 ? -3.842 -9.758 -18.047 1 98.75 18 VAL B N 1
ATOM 1578 C CA . VAL B 1 18 ? -4.566 -10.945 -17.594 1 98.75 18 VAL B CA 1
ATOM 1579 C C . VAL B 1 18 ? -5.02 -10.758 -16.156 1 98.75 18 VAL B C 1
ATOM 1581 O O . VAL B 1 18 ? -4.203 -10.469 -15.273 1 98.75 18 VAL B O 1
ATOM 1584 N N . ILE B 1 19 ? -6.227 -10.805 -15.883 1 98.75 19 ILE B N 1
ATOM 1585 C CA . ILE B 1 19 ? -6.855 -10.898 -14.57 1 98.75 19 ILE B CA 1
ATOM 1586 C C . ILE B 1 19 ? -7.973 -11.938 -14.609 1 98.75 19 ILE B C 1
ATOM 1588 O O . ILE B 1 19 ? -9.016 -11.719 -15.234 1 98.75 19 ILE B O 1
ATOM 1592 N N . GLU B 1 20 ? -7.77 -13.07 -13.891 1 98.31 20 GLU B N 1
ATOM 1593 C CA . GLU B 1 20 ? -8.727 -14.164 -13.93 1 98.31 20 GLU B CA 1
ATOM 1594 C C . GLU B 1 20 ? -8.891 -14.805 -12.555 1 98.31 20 GLU B C 1
ATOM 1596 O O . GLU B 1 20 ? -7.93 -15.328 -11.992 1 98.31 20 GLU B O 1
ATOM 1601 N N . PRO B 1 21 ? -10.172 -14.844 -12.055 1 98.12 21 PRO B N 1
ATOM 1602 C CA . PRO B 1 21 ? -11.367 -14.227 -12.633 1 98.12 21 PRO B CA 1
ATOM 1603 C C . PRO B 1 21 ? -11.312 -12.695 -12.602 1 98.12 21 PRO B C 1
ATOM 1605 O O . PRO B 1 21 ? -10.57 -12.117 -11.805 1 98.12 21 PRO B O 1
ATOM 1608 N N . PHE B 1 22 ? -12.039 -12.078 -13.555 1 98.44 22 PHE B N 1
ATOM 1609 C CA . PHE B 1 22 ? -12.117 -10.625 -13.641 1 98.44 22 PHE B CA 1
ATOM 1610 C C . PHE B 1 22 ? -13.477 -10.125 -13.156 1 98.44 22 PHE B C 1
ATOM 1612 O O . PHE B 1 22 ? -14.516 -10.68 -13.516 1 98.44 22 PHE B O 1
ATOM 1619 N N . ASP B 1 23 ? -13.516 -9.117 -12.273 1 98.12 23 ASP B N 1
ATOM 1620 C CA . ASP B 1 23 ? -14.711 -8.469 -11.742 1 98.12 23 ASP B CA 1
ATOM 1621 C C . ASP B 1 23 ? -14.641 -6.957 -11.898 1 98.12 23 ASP B C 1
ATOM 1623 O O . ASP B 1 23 ? -13.844 -6.293 -11.227 1 98.12 23 ASP B O 1
ATOM 1627 N N . GLU B 1 24 ? -15.445 -6.344 -12.703 1 97.62 24 GLU B N 1
ATOM 1628 C CA . GLU B 1 24 ? -15.406 -4.914 -12.992 1 97.62 24 GLU B CA 1
ATOM 1629 C C . GLU B 1 24 ? -15.609 -4.086 -11.727 1 97.62 24 GLU B C 1
ATOM 1631 O O . GLU B 1 24 ? -15.148 -2.945 -11.648 1 97.62 24 GLU B O 1
ATOM 1636 N N . SER B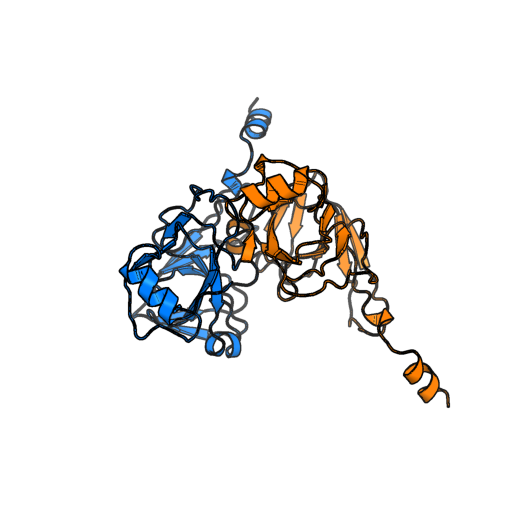 1 25 ? -16.281 -4.637 -10.758 1 96.81 25 SER B N 1
ATOM 1637 C CA . SER B 1 25 ? -16.562 -3.904 -9.523 1 96.81 25 SER B CA 1
ATOM 1638 C C . SER B 1 25 ? -15.297 -3.691 -8.703 1 96.81 25 SER B C 1
ATOM 1640 O O . SER B 1 25 ? -15.297 -2.916 -7.746 1 96.81 25 SER B O 1
ATOM 1642 N N . CYS B 1 26 ? -14.219 -4.309 -9.133 1 97.5 26 CYS B N 1
ATOM 1643 C CA . CYS B 1 26 ? -12.953 -4.211 -8.406 1 97.5 26 CYS B CA 1
ATOM 1644 C C . CYS B 1 26 ? -12.039 -3.168 -9.047 1 97.5 26 CYS B C 1
ATOM 1646 O O . CYS B 1 26 ? -10.891 -3.01 -8.633 1 97.5 26 CYS B O 1
ATOM 1648 N N . ILE B 1 27 ? -12.547 -2.465 -10.047 1 97.94 27 ILE B N 1
ATOM 1649 C CA . ILE B 1 27 ? -11.781 -1.42 -10.711 1 97.94 27 ILE B CA 1
ATOM 1650 C C . ILE B 1 27 ? -11.773 -0.157 -9.859 1 97.94 27 ILE B C 1
ATOM 1652 O O . ILE B 1 27 ? -12.82 0.268 -9.359 1 97.94 27 ILE B O 1
ATOM 1656 N N . ASN B 1 28 ? -10.602 0.403 -9.609 1 96.94 28 ASN B N 1
ATOM 1657 C CA . ASN B 1 28 ? -10.398 1.703 -8.977 1 96.94 28 ASN B CA 1
ATOM 1658 C C . ASN B 1 28 ? -9.945 2.754 -9.984 1 96.94 28 ASN B C 1
ATOM 1660 O O . ASN B 1 28 ? -9.789 2.451 -11.172 1 96.94 28 ASN B O 1
ATOM 1664 N N . PRO B 1 29 ? -9.766 3.979 -9.609 1 96.81 29 PRO B N 1
ATOM 1665 C CA . PRO B 1 29 ? -9.344 5.031 -10.539 1 96.81 29 PRO B CA 1
ATOM 1666 C C . PRO B 1 29 ? -8.023 4.707 -11.234 1 96.81 29 PRO B C 1
ATOM 1668 O O . PRO B 1 29 ? -7.855 5.023 -12.422 1 96.81 29 PRO B O 1
ATOM 1671 N N . ASN B 1 30 ? -7.094 4.031 -10.477 1 98.12 30 ASN B N 1
ATOM 1672 C CA . ASN B 1 30 ? -5.793 3.783 -11.086 1 98.12 30 ASN B CA 1
ATOM 1673 C C . ASN B 1 30 ? -5.219 2.439 -10.648 1 98.12 30 ASN B C 1
ATOM 1675 O O . ASN B 1 30 ? -4 2.289 -10.531 1 98.12 30 ASN B O 1
ATOM 1679 N N . SER B 1 31 ? -6.098 1.489 -10.312 1 98.31 31 SER B N 1
ATOM 1680 C CA . SER B 1 31 ? -5.672 0.156 -9.898 1 98.31 31 SER B CA 1
ATOM 1681 C C . SER B 1 31 ? -6.824 -0.841 -9.977 1 98.31 31 SER B C 1
ATOM 1683 O O . SER B 1 31 ? -7.93 -0.485 -10.383 1 98.31 31 SER B O 1
ATOM 1685 N N . TYR B 1 32 ? -6.566 -2.125 -9.734 1 98.69 32 TYR B N 1
ATOM 1686 C CA . TYR B 1 32 ? -7.535 -3.209 -9.617 1 98.69 32 TYR B CA 1
ATOM 1687 C C . TYR B 1 32 ? -7.426 -3.902 -8.266 1 98.69 32 TYR B C 1
ATOM 1689 O O . TYR B 1 32 ? -6.359 -4.398 -7.902 1 98.69 32 TYR B O 1
ATOM 1697 N N . ASN B 1 33 ? -8.531 -3.926 -7.539 1 98.44 33 ASN B N 1
ATOM 1698 C CA . ASN B 1 33 ? -8.539 -4.629 -6.262 1 98.44 33 ASN B CA 1
ATOM 1699 C C . ASN B 1 33 ? -8.484 -6.145 -6.453 1 98.44 33 ASN B C 1
ATOM 1701 O O . ASN B 1 33 ? -9.344 -6.723 -7.125 1 98.44 33 ASN B O 1
ATOM 1705 N N . PHE B 1 34 ? -7.48 -6.793 -5.871 1 98.5 34 PHE B N 1
ATOM 1706 C CA . PHE B 1 34 ? -7.449 -8.25 -5.887 1 98.5 34 PHE B CA 1
ATOM 1707 C C . PHE B 1 34 ? -7.875 -8.82 -4.535 1 98.5 34 PHE B C 1
ATOM 1709 O O . PHE B 1 34 ? -7.941 -8.086 -3.545 1 98.5 34 PHE B O 1
ATOM 1716 N N . THR B 1 35 ? -8.164 -10.148 -4.559 1 98.44 35 THR B N 1
ATOM 1717 C CA . THR B 1 35 ? -8.828 -10.734 -3.395 1 98.44 35 THR B CA 1
ATOM 1718 C C . THR B 1 35 ? -7.984 -11.867 -2.812 1 98.44 35 THR B C 1
ATOM 1720 O O . THR B 1 35 ? -7.129 -12.43 -3.498 1 98.44 35 THR B O 1
ATOM 1723 N N . LEU B 1 36 ? -8.25 -12.109 -1.555 1 98.38 36 LEU B N 1
ATOM 1724 C CA . LEU B 1 36 ? -7.461 -13.047 -0.752 1 98.38 36 LEU B CA 1
ATOM 1725 C C . LEU B 1 36 ? -7.953 -14.477 -0.94 1 98.38 36 LEU B C 1
ATOM 1727 O O . LEU B 1 36 ? -9.156 -14.742 -0.842 1 98.38 36 LEU B O 1
ATOM 1731 N N . SER B 1 37 ? -7.027 -15.406 -1.216 1 98.06 37 SER B N 1
ATOM 1732 C CA . SER B 1 37 ? -7.34 -16.828 -1.26 1 98.06 37 SER B CA 1
ATOM 1733 C C . SER B 1 37 ? -7.438 -17.422 0.144 1 98.06 37 SER B C 1
ATOM 1735 O O . SER B 1 37 ? -7.191 -16.719 1.132 1 98.06 37 SER B O 1
ATOM 1737 N N . ASP B 1 38 ? -7.805 -18.734 0.257 1 98.19 38 ASP B N 1
ATOM 1738 C CA . ASP B 1 38 ? -8.109 -19.312 1.555 1 98.19 38 ASP B CA 1
ATOM 1739 C C . ASP B 1 38 ? -6.953 -20.172 2.059 1 98.19 38 ASP B C 1
ATOM 1741 O O . ASP B 1 38 ? -7.078 -20.859 3.074 1 98.19 38 ASP B O 1
ATOM 1745 N N . THR B 1 39 ? -5.879 -20.172 1.373 1 98 39 THR B N 1
ATOM 1746 C CA . THR B 1 39 ? -4.77 -21.062 1.7 1 98 39 THR B CA 1
ATOM 1747 C C . THR B 1 39 ? -3.512 -20.266 2.018 1 98 39 THR B C 1
ATOM 1749 O O . THR B 1 39 ? -3.197 -19.297 1.326 1 98 39 THR B O 1
ATOM 1752 N N . PHE B 1 40 ? -2.795 -20.703 3.059 1 98.19 40 PHE B N 1
ATOM 1753 C CA . PHE B 1 40 ? -1.58 -20.031 3.506 1 98.19 40 PHE B CA 1
ATOM 1754 C C . PHE B 1 40 ? -0.445 -21.031 3.688 1 98.19 40 PHE B C 1
ATOM 1756 O O . PHE B 1 40 ? -0.685 -22.203 3.986 1 98.19 40 PHE B O 1
ATOM 1763 N N . LEU B 1 41 ? 0.787 -20.562 3.477 1 97.62 41 LEU B N 1
ATOM 1764 C CA . LEU B 1 41 ? 1.983 -21.281 3.904 1 97.62 41 LEU B CA 1
ATOM 1765 C C . LEU B 1 41 ? 2.654 -20.562 5.07 1 97.62 41 LEU B C 1
ATOM 1767 O O . LEU B 1 41 ? 2.725 -19.328 5.094 1 97.62 41 LEU B O 1
ATOM 1771 N N . VAL B 1 42 ? 3.131 -21.359 5.996 1 97.38 42 VAL B N 1
ATOM 1772 C CA . VAL B 1 42 ? 3.924 -20.844 7.102 1 97.38 42 VAL B CA 1
ATOM 1773 C C . VAL B 1 42 ? 5.207 -21.656 7.25 1 97.38 42 VAL B C 1
ATOM 1775 O O . VAL B 1 42 ? 5.18 -22.891 7.168 1 97.38 42 VAL B O 1
ATOM 1778 N N . TYR B 1 43 ? 6.344 -20.922 7.379 1 96.38 43 TYR B N 1
ATOM 1779 C CA . TYR B 1 43 ? 7.602 -21.625 7.578 1 96.38 43 TYR B CA 1
ATOM 1780 C C . TYR B 1 43 ? 7.629 -22.328 8.938 1 96.38 43 TYR B C 1
ATOM 1782 O O . TYR B 1 43 ? 7.164 -21.766 9.93 1 96.38 43 TYR B O 1
ATOM 1790 N N . GLU B 1 44 ? 8.18 -23.422 8.789 1 92.56 44 GLU B N 1
ATOM 1791 C CA . GLU B 1 44 ? 8.359 -24.172 10.031 1 92.56 44 GLU B CA 1
ATOM 1792 C C . GLU B 1 44 ? 9.547 -23.625 10.828 1 92.56 44 GLU B C 1
ATOM 1794 O O . GLU B 1 44 ? 10.43 -22.969 10.273 1 92.56 44 GLU B O 1
ATOM 1799 N N . SER B 1 45 ? 9.555 -23.719 12.125 1 76.5 45 SER B N 1
ATOM 1800 C CA . SER B 1 45 ? 10.477 -23.109 13.086 1 76.5 45 SER B CA 1
ATOM 1801 C C . SER B 1 45 ? 11.93 -23.391 12.703 1 76.5 45 SER B C 1
ATOM 1803 O O . SER B 1 45 ? 12.203 -24.234 11.852 1 76.5 45 SER B O 1
ATOM 1805 N N . GLY B 1 46 ? 12.688 -22.328 13.203 1 83.81 46 GLY B N 1
ATOM 1806 C CA . GLY B 1 46 ? 14.133 -22.453 13.07 1 83.81 46 GLY B CA 1
ATOM 1807 C C . GLY B 1 46 ? 14.75 -21.391 12.188 1 83.81 46 GLY B C 1
ATOM 1808 O O . GLY B 1 46 ? 14.086 -20.406 11.836 1 83.81 46 GLY B O 1
ATOM 1809 N N . VAL B 1 47 ? 16.016 -21.469 11.93 1 94.19 47 VAL B N 1
ATOM 1810 C CA . VAL B 1 47 ? 16.797 -20.578 11.078 1 94.19 47 VAL B CA 1
ATOM 1811 C C . VAL B 1 47 ? 16.5 -20.891 9.609 1 94.19 47 VAL B C 1
ATOM 1813 O O . VAL B 1 47 ? 16.625 -22.047 9.18 1 94.19 47 VAL B O 1
ATOM 1816 N N . LEU B 1 48 ? 15.93 -19.938 8.945 1 95.06 48 LEU B N 1
ATOM 1817 C CA . LEU B 1 48 ? 15.773 -20.094 7.504 1 95.06 48 LEU B CA 1
ATOM 1818 C C . LEU B 1 48 ? 17.094 -19.875 6.785 1 95.06 48 LEU B C 1
ATOM 1820 O O . LEU B 1 48 ? 17.812 -18.906 7.059 1 95.06 48 LEU B O 1
ATOM 1824 N N . ASP B 1 49 ? 17.422 -20.797 5.93 1 94.5 49 ASP B N 1
ATOM 1825 C CA . ASP B 1 49 ? 18.672 -20.781 5.184 1 94.5 49 ASP B CA 1
ATOM 1826 C C . ASP B 1 49 ? 18.422 -20.531 3.697 1 94.5 49 ASP B C 1
ATOM 1828 O O . ASP B 1 49 ? 17.719 -21.297 3.045 1 94.5 49 ASP B O 1
ATOM 1832 N N . THR B 1 50 ? 18.969 -19.516 3.123 1 93.56 50 THR B N 1
ATOM 1833 C CA . THR B 1 50 ? 18.75 -19.125 1.737 1 93.56 50 THR B CA 1
ATOM 1834 C C . THR B 1 50 ? 19.391 -20.125 0.777 1 93.56 50 THR B C 1
ATOM 1836 O O . THR B 1 50 ? 19.172 -20.062 -0.434 1 93.56 50 THR B O 1
ATOM 1839 N N . LYS B 1 51 ? 20.109 -21.016 1.312 1 93.5 51 LYS B N 1
ATOM 1840 C CA . LYS B 1 51 ? 20.75 -22 0.462 1 93.5 51 LYS B CA 1
ATOM 1841 C C . LYS B 1 51 ? 20 -23.328 0.486 1 93.5 51 LYS B C 1
ATOM 1843 O O . LYS B 1 51 ? 20.391 -24.281 -0.195 1 93.5 51 LYS B O 1
ATOM 1848 N N . THR B 1 52 ? 18.906 -23.359 1.306 1 92.62 52 THR B N 1
ATOM 1849 C CA . THR B 1 52 ? 18.188 -24.625 1.452 1 92.62 52 THR B CA 1
ATOM 1850 C C . THR B 1 52 ? 16.703 -24.438 1.158 1 92.62 52 THR B C 1
ATOM 1852 O O . THR B 1 52 ? 16.203 -23.312 1.167 1 92.62 52 THR B O 1
ATOM 1855 N N . ASP B 1 53 ? 16.094 -25.516 0.801 1 94.12 53 ASP B N 1
ATOM 1856 C CA . ASP B 1 53 ? 14.641 -25.562 0.671 1 94.12 53 ASP B CA 1
ATOM 1857 C C . ASP B 1 53 ? 13.969 -25.641 2.039 1 94.12 53 ASP B C 1
ATOM 1859 O O . ASP B 1 53 ? 13.828 -26.719 2.609 1 94.12 53 ASP B O 1
ATOM 1863 N N . ASN B 1 54 ? 13.508 -24.531 2.574 1 96.12 54 ASN B N 1
ATOM 1864 C CA . ASN B 1 54 ? 12.953 -24.453 3.922 1 96.12 54 ASN B CA 1
ATOM 1865 C C . ASN B 1 54 ? 11.562 -25.078 3.986 1 96.12 54 ASN B C 1
ATOM 1867 O O . ASN B 1 54 ? 10.734 -24.844 3.098 1 96.12 54 ASN B O 1
ATOM 1871 N N . LYS B 1 55 ? 11.305 -25.781 5 1 96.19 55 LYS B N 1
ATOM 1872 C CA . LYS B 1 55 ? 10.031 -26.484 5.145 1 96.19 55 LYS B CA 1
ATOM 1873 C C . LYS B 1 55 ? 8.914 -25.516 5.539 1 96.19 55 LYS B C 1
ATOM 1875 O O . LYS B 1 55 ? 9.125 -24.625 6.363 1 96.19 55 LYS B O 1
ATOM 1880 N N . THR B 1 56 ? 7.703 -25.797 4.957 1 97.38 56 THR B N 1
ATOM 1881 C CA . THR B 1 56 ? 6.52 -25.016 5.297 1 97.38 56 THR B CA 1
ATOM 1882 C C . THR B 1 56 ? 5.348 -25.938 5.645 1 97.38 56 THR B C 1
ATOM 1884 O O . THR B 1 56 ? 5.355 -27.125 5.293 1 97.38 56 THR B O 1
ATOM 1887 N N . SER B 1 57 ? 4.426 -25.422 6.367 1 97.19 57 SER B N 1
ATOM 1888 C CA . SER B 1 57 ? 3.125 -26.047 6.602 1 97.19 57 SER B CA 1
ATOM 1889 C C . SER B 1 57 ? 2.01 -25.281 5.902 1 97.19 57 SER B C 1
ATOM 1891 O O . SER B 1 57 ? 2.102 -24.062 5.73 1 97.19 57 SER B O 1
ATOM 1893 N N . VAL B 1 58 ? 0.974 -26.031 5.531 1 97.56 58 VAL B N 1
ATOM 1894 C CA . VAL B 1 58 ? -0.188 -25.438 4.879 1 97.56 58 VAL B CA 1
ATOM 1895 C C . VAL B 1 58 ? -1.278 -25.156 5.914 1 97.56 58 VAL B C 1
ATOM 1897 O O . VAL B 1 58 ? -1.591 -26.016 6.738 1 97.56 58 VAL B O 1
ATOM 1900 N N . ILE B 1 59 ? -1.773 -23.938 5.914 1 97.5 59 ILE B N 1
ATOM 1901 C CA . ILE B 1 59 ? -2.936 -23.578 6.719 1 97.5 59 ILE B CA 1
ATOM 1902 C C . ILE B 1 59 ? -4.102 -23.203 5.805 1 97.5 59 ILE B C 1
ATOM 1904 O O . ILE B 1 59 ? -3.973 -22.312 4.961 1 97.5 59 ILE B O 1
ATOM 1908 N N . LYS B 1 60 ? -5.18 -23.828 5.965 1 97.75 60 LYS B N 1
ATOM 1909 C CA . LYS B 1 60 ? -6.395 -23.5 5.227 1 97.75 60 LYS B CA 1
ATOM 1910 C C . LYS B 1 60 ? -7.426 -22.844 6.133 1 97.75 60 LYS B C 1
ATOM 1912 O O . LYS B 1 60 ? -7.629 -23.281 7.27 1 97.75 60 LYS B O 1
ATOM 1917 N N . MET B 1 61 ? -8.086 -21.859 5.625 1 97.44 61 MET B N 1
ATOM 1918 C CA . MET B 1 61 ? -9.156 -21.219 6.395 1 97.44 61 MET B CA 1
ATOM 1919 C C . MET B 1 61 ? -10.227 -22.219 6.777 1 97.44 61 MET B C 1
ATOM 1921 O O . MET B 1 61 ? -10.578 -23.094 5.98 1 97.44 61 MET B O 1
ATOM 1925 N N . VAL B 1 62 ? -10.758 -22.047 7.965 1 96.31 62 VAL B N 1
ATOM 1926 C CA . VAL B 1 62 ? -11.938 -22.781 8.414 1 96.31 62 VAL B CA 1
ATOM 1927 C C . VAL B 1 62 ? -13.164 -21.875 8.336 1 96.31 62 VAL B C 1
ATOM 1929 O O . VAL B 1 62 ? -13.172 -20.781 8.898 1 96.31 62 VAL B O 1
ATOM 1932 N N . ASP B 1 63 ? -14.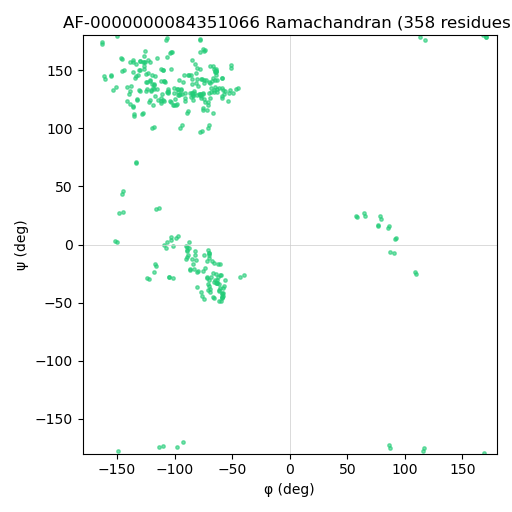195 -22.297 7.59 1 96.12 63 ASP B N 1
ATOM 1933 C CA . ASP B 1 63 ? -15.406 -21.516 7.375 1 96.12 63 ASP B CA 1
ATOM 1934 C C . ASP B 1 63 ? -15.078 -20.156 6.738 1 96.12 63 ASP B C 1
ATOM 1936 O O . ASP B 1 63 ? -15.719 -19.156 7.047 1 96.12 63 ASP B O 1
ATOM 1940 N N . GLY B 1 64 ? -14.016 -20.062 6.102 1 97.19 64 GLY B N 1
ATOM 1941 C CA . GLY B 1 64 ? -13.656 -18.906 5.305 1 97.19 64 GLY B CA 1
ATOM 1942 C C . GLY B 1 64 ? -12.992 -17.812 6.109 1 97.19 64 GLY B C 1
ATOM 1943 O O . GLY B 1 64 ? -12.945 -16.656 5.68 1 97.19 64 GLY B O 1
ATOM 1944 N N . GLU B 1 65 ? -12.547 -18.094 7.312 1 97.44 65 GLU B N 1
ATOM 1945 C CA . GLU B 1 65 ? -11.906 -17.062 8.117 1 97.44 65 GLU B CA 1
ATOM 1946 C C . GLU B 1 65 ? -10.648 -17.578 8.805 1 97.44 65 GLU B C 1
ATOM 1948 O O . GLU B 1 65 ? -10.492 -18.781 8.977 1 97.44 65 GLU B O 1
ATOM 1953 N N . ILE B 1 66 ? -9.773 -16.734 9.156 1 97.75 66 ILE B N 1
ATOM 1954 C CA . ILE B 1 66 ? -8.578 -17.031 9.938 1 97.75 66 ILE B CA 1
ATOM 1955 C C . ILE B 1 66 ? -8.109 -15.781 10.68 1 97.75 66 ILE B C 1
ATOM 1957 O O . ILE B 1 66 ? -8.289 -14.664 10.188 1 97.75 66 ILE B O 1
ATOM 1961 N N . THR B 1 67 ? -7.574 -15.961 11.828 1 98.19 67 THR B N 1
ATOM 1962 C CA . THR B 1 67 ? -6.934 -14.867 12.547 1 98.19 67 THR B CA 1
ATOM 1963 C C . THR B 1 67 ? -5.418 -14.906 12.359 1 98.19 67 THR B C 1
ATOM 1965 O O . THR B 1 67 ? -4.777 -15.906 12.68 1 98.19 67 THR B O 1
ATOM 1968 N N . LEU B 1 68 ? -4.883 -13.82 11.797 1 97.56 68 LEU B N 1
ATOM 1969 C CA . LEU B 1 68 ? -3.434 -13.68 11.695 1 97.56 68 LEU B CA 1
ATOM 1970 C C . LEU B 1 68 ? -2.832 -13.25 13.031 1 97.56 68 LEU B C 1
ATOM 1972 O O . LEU B 1 68 ? -3.275 -12.273 13.625 1 97.56 68 LEU B O 1
ATOM 1976 N N . GLU B 1 69 ? -1.817 -14.016 13.414 1 96.44 69 GLU B N 1
ATOM 1977 C CA . GLU B 1 69 ? -1.123 -13.68 14.656 1 96.44 69 GLU B CA 1
ATOM 1978 C C . GLU B 1 69 ? 0.001 -12.68 14.406 1 96.44 69 GLU B C 1
ATOM 1980 O O . GLU B 1 69 ? 0.63 -12.695 13.344 1 96.44 69 GLU B O 1
ATOM 1985 N N . PRO B 1 70 ? 0.225 -11.789 15.406 1 93.81 70 PRO B N 1
ATOM 1986 C CA . PRO B 1 70 ? 1.252 -10.758 15.227 1 93.81 70 PRO B CA 1
ATOM 1987 C C . PRO B 1 70 ? 2.656 -11.344 15.102 1 93.81 70 PRO B C 1
ATOM 1989 O O . PRO B 1 70 ? 2.967 -12.359 15.734 1 93.81 70 PRO B O 1
ATOM 1992 N N . PHE B 1 71 ? 3.512 -10.656 14.258 1 87.62 71 PHE B N 1
ATOM 1993 C CA . PHE B 1 71 ? 4.941 -10.914 14.125 1 87.62 71 PHE B CA 1
ATOM 1994 C C . PHE B 1 71 ? 5.191 -12.305 13.555 1 87.62 71 PHE B C 1
ATOM 1996 O O . PHE B 1 71 ? 6.129 -12.992 13.969 1 87.62 71 PHE B O 1
ATOM 2003 N N . ARG B 1 72 ? 4.285 -12.805 12.812 1 92.62 72 ARG B N 1
ATOM 2004 C CA . ARG B 1 72 ? 4.398 -14.039 12.055 1 92.62 72 ARG B CA 1
ATOM 2005 C C . ARG B 1 72 ? 4.18 -13.789 10.562 1 92.62 72 ARG B C 1
ATOM 2007 O O . ARG B 1 72 ? 3.291 -13.031 10.18 1 92.62 72 ARG B O 1
ATOM 2014 N N . LEU B 1 73 ? 5.008 -14.5 9.805 1 95.75 73 LEU B N 1
ATOM 2015 C CA . LEU B 1 73 ? 4.855 -14.367 8.359 1 95.75 73 LEU B CA 1
ATOM 2016 C C . LEU B 1 73 ? 3.895 -15.414 7.82 1 95.75 73 LEU B C 1
ATOM 2018 O O . LEU B 1 73 ? 4.07 -16.609 8.07 1 95.75 73 LEU B O 1
ATOM 2022 N N . TYR B 1 74 ? 2.871 -15.008 7.152 1 97.38 74 TYR B N 1
ATOM 2023 C CA . TYR B 1 74 ? 1.997 -15.867 6.363 1 97.38 74 TYR B CA 1
ATOM 2024 C C . TYR B 1 74 ? 2.186 -15.625 4.871 1 97.38 74 TYR B C 1
ATOM 2026 O O . TYR B 1 74 ? 2.096 -14.484 4.41 1 97.38 74 TYR B O 1
ATOM 2034 N N . LEU B 1 75 ? 2.508 -16.688 4.16 1 97.88 75 LEU B N 1
ATOM 2035 C CA . LEU B 1 75 ? 2.477 -16.578 2.705 1 97.88 75 LEU B CA 1
ATOM 2036 C C . LEU B 1 75 ? 1.093 -16.938 2.166 1 97.88 75 LEU B C 1
ATOM 2038 O O . LEU B 1 75 ? 0.641 -18.078 2.297 1 97.88 75 LEU B O 1
ATOM 2042 N N . ALA B 1 76 ? 0.435 -15.961 1.631 1 98.12 76 ALA B N 1
ATOM 2043 C CA . ALA B 1 76 ? -0.885 -16.125 1.029 1 98.12 76 ALA B CA 1
ATOM 2044 C C . ALA B 1 76 ? -0.82 -15.977 -0.488 1 98.12 76 ALA B C 1
ATOM 2046 O O . ALA B 1 76 ? 0.264 -15.992 -1.074 1 98.12 76 ALA B O 1
ATOM 2047 N N . ALA B 1 77 ? -2.033 -15.969 -1.133 1 98.12 77 ALA B N 1
ATOM 2048 C CA . ALA B 1 77 ? -2.094 -15.797 -2.582 1 98.12 77 ALA B CA 1
ATOM 2049 C C . ALA B 1 77 ? -3.334 -15.008 -2.988 1 98.12 77 ALA B C 1
ATOM 2051 O O . ALA B 1 77 ? -4.34 -15.016 -2.277 1 98.12 77 ALA B O 1
ATOM 2052 N N . THR B 1 78 ? -3.189 -14.281 -4.074 1 98.44 78 THR B N 1
ATOM 2053 C CA . THR B 1 78 ? -4.402 -13.758 -4.695 1 98.44 78 THR B CA 1
ATOM 2054 C C . THR B 1 78 ? -5.281 -14.898 -5.207 1 98.44 78 THR B C 1
ATOM 2056 O O . THR B 1 78 ? -4.773 -15.945 -5.609 1 98.44 78 THR B O 1
ATOM 2059 N N . ARG B 1 79 ? -6.551 -14.625 -5.18 1 98.31 79 ARG B N 1
ATOM 2060 C CA . ARG B 1 79 ? -7.441 -15.555 -5.875 1 98.31 79 ARG B CA 1
ATOM 2061 C C . ARG B 1 79 ? -7.281 -15.43 -7.387 1 98.31 79 ARG B C 1
ATOM 2063 O O . ARG B 1 79 ? -7.395 -16.422 -8.109 1 98.31 79 ARG B O 1
ATOM 2070 N N . GLU B 1 80 ? -7.02 -14.258 -7.863 1 98.62 80 GLU B N 1
ATOM 2071 C CA . GLU B 1 80 ? -6.906 -13.977 -9.289 1 98.62 80 GLU B CA 1
ATOM 2072 C C . GLU B 1 80 ? -5.527 -14.359 -9.82 1 98.62 80 GLU B C 1
ATOM 2074 O O . GLU B 1 80 ? -4.516 -14.148 -9.148 1 98.62 80 GLU B O 1
ATOM 2079 N N . ARG B 1 81 ? -5.488 -14.914 -10.945 1 98.56 81 ARG B N 1
ATOM 2080 C CA . ARG B 1 81 ? -4.289 -14.898 -11.773 1 98.56 81 ARG B CA 1
ATOM 2081 C C . ARG B 1 81 ? -4.113 -13.539 -12.453 1 98.56 81 ARG B C 1
ATOM 2083 O O . ARG B 1 81 ? -5.035 -13.047 -13.109 1 98.56 81 ARG B O 1
ATOM 2090 N N . ILE B 1 82 ? -2.973 -12.984 -12.258 1 98.62 82 ILE B N 1
ATOM 2091 C CA . ILE B 1 82 ? -2.781 -11.625 -12.75 1 98.62 82 ILE B CA 1
ATOM 2092 C C . ILE B 1 82 ? -1.431 -11.523 -13.461 1 98.62 82 ILE B C 1
ATOM 2094 O O . ILE B 1 82 ? -0.442 -12.109 -13.016 1 98.62 82 ILE B O 1
ATOM 2098 N N . GLY B 1 83 ? -1.349 -10.758 -14.516 1 98.19 83 GLY B N 1
ATOM 2099 C CA . GLY B 1 83 ? -0.089 -10.461 -15.18 1 98.19 83 GLY B CA 1
ATOM 2100 C C . GLY B 1 83 ? -0.268 -9.781 -16.531 1 98.19 83 GLY B C 1
ATOM 2101 O O . GLY B 1 83 ? -1.391 -9.469 -16.922 1 98.19 83 GLY B O 1
ATOM 2102 N N . SER B 1 84 ? 0.889 -9.5 -17.188 1 98.56 84 SER B N 1
ATOM 2103 C CA . SER B 1 84 ? 0.875 -8.859 -18.5 1 98.56 84 SER B CA 1
ATOM 2104 C C . SER B 1 84 ? 2.203 -9.055 -19.219 1 98.56 84 SER B C 1
ATOM 2106 O O . SER B 1 84 ? 3.268 -8.992 -18.609 1 98.56 84 SER B O 1
ATOM 2108 N N . ASN B 1 85 ? 2.152 -9.188 -20.469 1 97.31 85 ASN B N 1
ATOM 2109 C CA . ASN B 1 85 ? 3.346 -9.188 -21.312 1 97.31 85 ASN B CA 1
ATOM 2110 C C . ASN B 1 85 ? 3.691 -7.773 -21.781 1 97.31 85 ASN B C 1
ATOM 2112 O O . ASN B 1 85 ? 4.695 -7.574 -22.469 1 97.31 85 ASN B O 1
ATOM 2116 N N . TYR B 1 86 ? 2.918 -6.77 -21.422 1 97.5 86 TYR B N 1
ATOM 2117 C CA . TYR B 1 86 ? 3.053 -5.434 -22 1 97.5 86 TYR B CA 1
ATOM 2118 C C . TYR B 1 86 ? 3.324 -4.398 -20.922 1 97.5 86 TYR B C 1
ATOM 2120 O O . TYR B 1 86 ? 3.975 -3.383 -21.172 1 97.5 86 TYR B O 1
ATOM 2128 N N . TYR B 1 87 ? 2.824 -4.641 -19.719 1 97.88 87 TYR B N 1
ATOM 2129 C CA . TYR B 1 87 ? 2.902 -3.66 -18.641 1 97.88 87 TYR B CA 1
ATOM 2130 C C . TYR B 1 87 ? 3.604 -4.242 -17.422 1 97.88 87 TYR B C 1
ATOM 2132 O O . TYR B 1 87 ? 3.518 -5.445 -17.156 1 97.88 87 TYR B O 1
ATOM 2140 N N . ALA B 1 88 ? 4.285 -3.445 -16.719 1 97.56 88 ALA B N 1
ATOM 2141 C CA . ALA B 1 88 ? 4.891 -3.836 -15.445 1 97.56 88 ALA B CA 1
ATOM 2142 C C . ALA B 1 88 ? 3.887 -3.721 -14.297 1 97.56 88 ALA B C 1
ATOM 2144 O O . ALA B 1 88 ? 3.289 -2.662 -14.094 1 97.56 88 ALA B O 1
ATOM 2145 N N . PRO B 1 89 ? 3.689 -4.805 -13.57 1 97.69 89 PRO B N 1
ATOM 2146 C CA . PRO B 1 89 ? 2.768 -4.738 -12.43 1 97.69 89 PRO B CA 1
ATOM 2147 C C . PRO B 1 89 ? 3.475 -4.414 -11.117 1 97.69 89 PRO B C 1
ATOM 2149 O O . PRO B 1 89 ? 4.598 -4.863 -10.891 1 97.69 89 PRO B O 1
ATOM 2152 N N . THR B 1 90 ? 2.863 -3.574 -10.281 1 97.12 90 THR B N 1
ATOM 2153 C CA . THR B 1 90 ? 3.172 -3.439 -8.859 1 97.12 90 THR B CA 1
ATOM 2154 C C . THR B 1 90 ? 1.911 -3.598 -8.016 1 97.12 90 THR B C 1
ATOM 2156 O O . THR B 1 90 ? 0.799 -3.393 -8.508 1 97.12 90 THR B O 1
ATOM 2159 N N . TYR B 1 91 ? 2.133 -4.066 -6.836 1 97.12 91 TYR B N 1
ATOM 2160 C CA . TYR B 1 91 ? 0.951 -4.188 -5.988 1 97.12 91 TYR B CA 1
ATOM 2161 C C . TYR B 1 91 ? 1.218 -3.623 -4.598 1 97.12 91 TYR B C 1
ATOM 2163 O O . TYR B 1 91 ? 2.373 -3.498 -4.184 1 97.12 91 TYR B O 1
ATOM 2171 N N . ALA B 1 92 ? 0.129 -3.213 -3.947 1 96.94 92 ALA B N 1
ATOM 2172 C CA . ALA B 1 92 ? 0.121 -2.648 -2.6 1 96.94 92 ALA B CA 1
ATOM 2173 C C . ALA B 1 92 ? -1.14 -3.053 -1.842 1 96.94 92 ALA B C 1
ATOM 2175 O O . ALA B 1 92 ? -2.111 -3.518 -2.443 1 96.94 92 ALA B O 1
ATOM 2176 N N . ALA B 1 93 ? -1.017 -2.939 -0.517 1 97.31 93 ALA B N 1
ATOM 2177 C CA . ALA B 1 93 ? -2.23 -3.109 0.278 1 97.31 93 ALA B CA 1
ATOM 2178 C C . ALA B 1 93 ? -3.225 -1.984 0.006 1 97.31 93 ALA B C 1
ATOM 2180 O O . ALA B 1 93 ? -2.834 -0.878 -0.373 1 97.31 93 ALA B O 1
ATOM 2181 N N . ARG B 1 94 ? -4.512 -2.297 0.159 1 96.44 94 ARG B N 1
ATOM 2182 C CA . ARG B 1 94 ? -5.477 -1.205 0.261 1 96.44 94 ARG B CA 1
ATOM 2183 C C . ARG B 1 94 ? -5.227 -0.371 1.514 1 96.44 94 ARG B C 1
ATOM 2185 O O . ARG B 1 94 ? -4.805 -0.9 2.545 1 96.44 94 ARG B O 1
ATOM 2192 N N . SER B 1 95 ? -5.531 0.887 1.392 1 96.5 95 SER B N 1
ATOM 2193 C CA . SER B 1 95 ? -5.355 1.776 2.535 1 96.5 95 SER B CA 1
ATOM 2194 C C . SER B 1 95 ? -6.156 1.292 3.74 1 96.5 95 SER B C 1
ATOM 2196 O O . SER B 1 95 ? -5.695 1.398 4.879 1 96.5 95 SER B O 1
ATOM 2198 N N . SER B 1 96 ? -7.367 0.754 3.484 1 96.31 96 SER B N 1
ATOM 2199 C CA . SER B 1 96 ? -8.219 0.259 4.562 1 96.31 96 SER B CA 1
ATOM 2200 C C . SER B 1 96 ? -7.559 -0.907 5.293 1 96.31 96 SER B C 1
ATOM 2202 O O . SER B 1 96 ? -7.77 -1.091 6.492 1 96.31 96 SER B O 1
ATOM 2204 N N . VAL B 1 97 ? -6.809 -1.7 4.617 1 96.38 97 VAL B N 1
ATOM 2205 C CA . VAL B 1 97 ? -6.105 -2.846 5.184 1 96.38 97 VAL B CA 1
ATOM 2206 C C . VAL B 1 97 ? -4.906 -2.367 5.996 1 96.38 97 VAL B C 1
ATOM 2208 O O . VAL B 1 97 ? -4.711 -2.795 7.137 1 96.38 97 VAL B O 1
ATOM 2211 N N . ALA B 1 98 ? -4.152 -1.485 5.438 1 96.06 98 ALA B N 1
ATOM 2212 C CA . ALA B 1 98 ? -2.967 -0.958 6.105 1 96.06 98 ALA B CA 1
ATOM 2213 C C . ALA B 1 98 ? -3.34 -0.25 7.406 1 96.06 98 ALA B C 1
ATOM 2215 O O . ALA B 1 98 ? -2.586 -0.29 8.383 1 96.06 98 ALA B O 1
ATOM 2216 N N . ARG B 1 99 ? -4.473 0.375 7.449 1 95.81 99 ARG B N 1
ATOM 2217 C CA . ARG B 1 99 ? -4.926 1.104 8.633 1 95.81 99 ARG B CA 1
ATOM 2218 C C . ARG B 1 99 ? -5.188 0.154 9.797 1 95.81 99 ARG B C 1
ATOM 2220 O O . ARG B 1 99 ? -5.301 0.587 10.945 1 95.81 99 ARG B O 1
ATOM 2227 N N . LEU B 1 100 ? -5.297 -1.116 9.516 1 95.62 100 LEU B N 1
ATOM 2228 C CA . LEU B 1 100 ? -5.465 -2.109 10.57 1 95.62 100 LEU B CA 1
ATOM 2229 C C . LEU B 1 100 ? -4.109 -2.611 11.062 1 95.62 100 LEU B C 1
ATOM 2231 O O . LEU B 1 100 ? -4.047 -3.447 11.969 1 95.62 100 LEU B O 1
ATOM 2235 N N . GLY B 1 101 ? -3.045 -2.146 10.484 1 94.56 101 GLY B N 1
ATOM 2236 C CA . GLY B 1 101 ? -1.72 -2.641 10.82 1 94.56 101 GLY B CA 1
ATOM 2237 C C . GLY B 1 101 ? -1.395 -3.971 10.164 1 94.56 101 GLY B C 1
ATOM 2238 O O . GLY B 1 101 ? -0.645 -4.777 10.719 1 94.56 101 GLY B O 1
ATOM 2239 N N . MET B 1 102 ? -2.064 -4.238 9.148 1 94.81 102 MET B N 1
ATOM 2240 C CA . MET B 1 102 ? -1.786 -5.441 8.367 1 94.81 102 MET B CA 1
ATOM 2241 C C . MET B 1 102 ? -1.107 -5.09 7.047 1 94.81 102 MET B C 1
ATOM 2243 O O . MET B 1 102 ? -1.584 -4.223 6.309 1 94.81 102 MET B O 1
ATOM 2247 N N . PHE B 1 103 ? 0.005 -5.805 6.754 1 94.75 103 PHE B N 1
ATOM 2248 C CA . PHE B 1 103 ? 0.812 -5.535 5.57 1 94.75 103 PHE B CA 1
ATOM 2249 C C . PHE B 1 103 ? 0.871 -6.762 4.668 1 94.75 103 PHE B C 1
ATOM 2251 O O . PHE B 1 103 ? 0.88 -7.895 5.148 1 94.75 103 PHE B O 1
ATOM 2258 N N . ILE B 1 104 ? 0.919 -6.547 3.361 1 94.94 104 ILE B N 1
ATOM 2259 C CA . ILE B 1 104 ? 0.834 -7.695 2.461 1 94.94 104 ILE B CA 1
ATOM 2260 C C . ILE B 1 104 ? 2.123 -7.809 1.65 1 94.94 104 ILE B C 1
ATOM 2262 O O . ILE B 1 104 ? 2.346 -8.812 0.968 1 94.94 104 ILE B O 1
ATOM 2266 N N . ASN B 1 105 ? 2.85 -6.773 1.626 1 88.06 105 ASN B N 1
ATOM 2267 C CA . ASN B 1 105 ? 4.215 -6.723 1.12 1 88.06 105 ASN B CA 1
ATOM 2268 C C . ASN B 1 105 ? 5.035 -5.645 1.824 1 88.06 105 ASN B C 1
ATOM 2270 O O . ASN B 1 105 ? 4.531 -4.551 2.086 1 88.06 105 ASN B O 1
ATOM 2274 N N . LEU B 1 106 ? 6.25 -5.988 2.205 1 78.75 106 LEU B N 1
ATOM 2275 C CA . LEU B 1 106 ? 7.066 -5 2.904 1 78.75 106 LEU B CA 1
ATOM 2276 C C . LEU B 1 106 ? 8.148 -4.445 1.987 1 78.75 106 LEU B C 1
ATOM 2278 O O . LEU B 1 106 ? 8.562 -3.293 2.133 1 78.75 106 LEU B O 1
ATOM 2282 N N . SER B 1 107 ? 8.547 -5.285 1.018 1 84.94 107 SER B N 1
ATOM 2283 C CA . SER B 1 107 ? 9.75 -4.832 0.334 1 84.94 107 SER B CA 1
ATOM 2284 C C . SER B 1 107 ? 9.797 -5.344 -1.103 1 84.94 107 SER B C 1
ATOM 2286 O O . SER B 1 107 ? 10.797 -5.152 -1.805 1 84.94 107 SER B O 1
ATOM 2288 N N . ALA B 1 108 ? 8.828 -6.004 -1.52 1 87.38 108 ALA B N 1
ATOM 2289 C CA . ALA B 1 108 ? 8.852 -6.598 -2.855 1 87.38 108 ALA B CA 1
ATOM 2290 C C . ALA B 1 108 ? 7.547 -6.324 -3.598 1 87.38 108 ALA B C 1
ATOM 2292 O O . ALA B 1 108 ? 6.816 -7.254 -3.951 1 87.38 108 ALA B O 1
ATOM 2293 N N . PRO B 1 109 ? 7.348 -5.07 -3.965 1 92.38 109 PRO B N 1
ATOM 2294 C CA . PRO B 1 109 ? 6.07 -4.727 -4.594 1 92.38 109 PRO B CA 1
ATOM 2295 C C . PRO B 1 109 ? 6.066 -4.984 -6.102 1 92.38 109 PRO B C 1
ATOM 2297 O O . PRO B 1 109 ? 5.004 -4.996 -6.727 1 92.38 109 PRO B O 1
ATOM 2300 N N . LEU B 1 110 ? 7.246 -5.227 -6.684 1 93.56 110 LEU B N 1
ATOM 2301 C CA . LEU B 1 110 ? 7.367 -5.207 -8.141 1 93.56 110 LEU B CA 1
ATOM 2302 C C . LEU B 1 110 ? 7.281 -6.621 -8.711 1 93.56 110 LEU B C 1
ATOM 2304 O O . LEU B 1 110 ? 7.883 -7.551 -8.164 1 93.56 110 LEU B O 1
ATOM 2308 N N . GLY B 1 111 ? 6.473 -6.766 -9.781 1 94.62 111 GLY B N 1
ATOM 2309 C CA . GLY B 1 111 ? 6.527 -7.949 -10.625 1 94.62 111 GLY B CA 1
ATOM 2310 C C . GLY B 1 111 ? 7.18 -7.695 -11.969 1 94.62 111 GLY B C 1
ATOM 2311 O O . GLY B 1 111 ? 7.242 -6.551 -12.43 1 94.62 111 GLY B O 1
ATOM 2312 N N . ASP B 1 112 ? 7.613 -8.75 -12.617 1 95.25 112 ASP B N 1
ATOM 2313 C CA . ASP B 1 112 ? 8.25 -8.641 -13.922 1 95.25 112 ASP B CA 1
ATOM 2314 C C . ASP B 1 112 ? 7.219 -8.688 -15.047 1 95.25 112 ASP B C 1
ATOM 2316 O O . ASP B 1 112 ? 6.227 -9.414 -14.961 1 95.25 112 ASP B O 1
ATOM 2320 N N . ILE B 1 113 ? 7.566 -7.938 -16.062 1 96.25 113 ILE B N 1
ATOM 2321 C CA . ILE B 1 113 ? 6.789 -8.094 -17.281 1 96.25 113 ILE B CA 1
ATOM 2322 C C . ILE B 1 113 ? 6.875 -9.539 -17.766 1 96.25 113 ILE B C 1
ATOM 2324 O O . ILE B 1 113 ? 7.969 -10.102 -17.859 1 96.25 113 ILE B O 1
ATOM 2328 N N . GLY B 1 114 ? 5.699 -10.164 -17.984 1 95.62 114 GLY B N 1
ATOM 2329 C CA . GLY B 1 114 ? 5.691 -11.539 -18.453 1 95.62 114 GLY B CA 1
ATOM 2330 C C . GLY B 1 114 ? 5.211 -12.523 -17.406 1 95.62 114 GLY B C 1
ATOM 2331 O O . GLY B 1 114 ? 4.758 -13.625 -17.75 1 95.62 114 GLY B O 1
ATOM 2332 N N . PHE B 1 115 ? 5.363 -12.172 -16.172 1 96.5 115 PHE B N 1
ATOM 2333 C CA . PHE B 1 115 ? 4.82 -13.062 -15.156 1 96.5 115 PHE B CA 1
ATOM 2334 C C . PHE B 1 115 ? 3.297 -13.07 -15.203 1 96.5 115 PHE B C 1
ATOM 2336 O O . PHE B 1 115 ? 2.664 -12.008 -15.211 1 96.5 115 PHE B O 1
ATOM 2343 N N . ILE B 1 116 ? 2.658 -14.234 -15.219 1 97.19 116 ILE B N 1
ATOM 2344 C CA . ILE B 1 116 ? 1.219 -14.445 -15.109 1 97.19 116 ILE B CA 1
ATOM 2345 C C . ILE B 1 116 ? 0.938 -15.602 -14.148 1 97.19 116 ILE B C 1
ATOM 2347 O O . ILE B 1 116 ? 1.353 -16.734 -14.398 1 97.19 116 ILE B O 1
ATOM 2351 N N . GLY B 1 117 ? 0.241 -15.375 -13.07 1 97.62 117 GLY B N 1
ATOM 2352 C CA . GLY B 1 117 ? -0.07 -16.359 -12.047 1 97.62 117 GLY B CA 1
ATOM 2353 C C . GLY B 1 117 ? -0.692 -15.766 -10.805 1 97.62 117 GLY B C 1
ATOM 2354 O O . GLY B 1 117 ? -1.022 -14.578 -10.781 1 97.62 117 GLY B O 1
ATOM 2355 N N . ASN B 1 118 ? -1.021 -16.688 -9.859 1 98.38 118 ASN B N 1
ATOM 2356 C CA . ASN B 1 118 ? -1.389 -16.156 -8.555 1 98.38 118 ASN B CA 1
ATOM 2357 C C . ASN B 1 118 ? -0.208 -15.477 -7.871 1 98.38 118 ASN B C 1
ATOM 2359 O O . ASN B 1 118 ? 0.908 -16 -7.883 1 98.38 118 ASN B O 1
ATOM 2363 N N . TRP B 1 119 ? -0.401 -14.352 -7.359 1 97.88 119 TRP B N 1
ATOM 2364 C CA . TRP B 1 119 ? 0.665 -13.625 -6.672 1 97.88 119 TRP B CA 1
ATOM 2365 C C . TRP B 1 119 ? 0.774 -14.07 -5.219 1 97.88 119 TRP B C 1
ATOM 2367 O O . TRP B 1 119 ? -0.233 -14.156 -4.512 1 97.88 119 TRP B O 1
ATOM 2377 N N . THR B 1 120 ? 1.953 -14.391 -4.766 1 97.81 120 THR B N 1
ATOM 2378 C CA . THR B 1 120 ? 2.182 -14.672 -3.352 1 97.81 120 THR B CA 1
ATOM 2379 C C . THR B 1 120 ? 2.242 -13.375 -2.549 1 97.81 120 THR B C 1
ATOM 2381 O O . THR B 1 120 ? 2.938 -12.43 -2.932 1 97.81 120 THR B O 1
ATOM 2384 N N . LEU B 1 121 ? 1.495 -13.344 -1.527 1 97.62 121 LEU B N 1
ATOM 2385 C CA . LEU B 1 121 ? 1.45 -12.211 -0.612 1 97.62 121 LEU B CA 1
ATOM 2386 C C . LEU B 1 121 ? 2.17 -12.531 0.692 1 97.62 121 LEU B C 1
ATOM 2388 O O . LEU B 1 121 ? 2.016 -13.633 1.234 1 97.62 121 LEU B O 1
ATOM 2392 N N . GLN B 1 122 ? 3.01 -11.633 1.122 1 96.94 122 GLN B N 1
ATOM 2393 C CA . GLN B 1 122 ? 3.627 -11.75 2.439 1 96.94 122 GLN B CA 1
ATOM 2394 C C . GLN B 1 122 ? 2.836 -10.977 3.49 1 96.94 122 GLN B C 1
ATOM 2396 O O . GLN B 1 122 ? 2.973 -9.758 3.602 1 96.94 122 GLN B O 1
ATOM 2401 N N . LEU B 1 123 ? 2.082 -11.727 4.273 1 97.06 123 LEU B N 1
ATOM 2402 C CA . LEU B 1 123 ? 1.224 -11.078 5.258 1 97.06 123 LEU B CA 1
ATOM 2403 C C . LEU B 1 123 ? 1.927 -10.969 6.605 1 97.06 123 LEU B C 1
ATOM 2405 O O . LEU B 1 123 ? 2.508 -11.945 7.086 1 97.06 123 LEU B O 1
ATOM 2409 N N . PHE B 1 124 ? 1.881 -9.773 7.09 1 95.25 124 PHE B N 1
ATOM 2410 C CA . PHE B 1 124 ? 2.414 -9.438 8.406 1 95.25 124 PHE B CA 1
ATOM 2411 C C . PHE B 1 124 ? 1.48 -8.484 9.141 1 95.25 124 PHE B C 1
ATOM 2413 O O . PHE B 1 124 ? 1.009 -7.5 8.57 1 95.25 124 PHE B O 1
ATOM 2420 N N . ALA B 1 125 ? 1.17 -8.812 10.438 1 94.94 125 ALA B N 1
ATOM 2421 C CA . ALA B 1 125 ? 0.256 -7.984 11.219 1 94.94 125 ALA B CA 1
ATOM 2422 C C . ALA B 1 125 ? 0.902 -7.543 12.531 1 94.94 125 ALA B C 1
ATOM 2424 O O . ALA B 1 125 ? 1.603 -8.32 13.18 1 94.94 125 ALA B O 1
ATOM 2425 N N . ILE B 1 126 ? 0.638 -6.281 12.875 1 93 126 ILE B N 1
ATOM 2426 C CA . ILE B 1 126 ? 1.162 -5.727 14.117 1 93 126 ILE B CA 1
ATOM 2427 C C . ILE B 1 126 ? 0.336 -6.23 15.297 1 93 126 ILE B C 1
ATOM 2429 O O . ILE B 1 126 ? 0.876 -6.496 16.375 1 93 126 ILE B O 1
ATOM 2433 N N . HIS B 1 127 ? -1.045 -6.281 15.117 1 93.19 127 HIS B N 1
ATOM 2434 C CA . HIS B 1 127 ? -2.023 -6.855 16.031 1 93.19 127 HIS B CA 1
ATOM 2435 C C . HIS B 1 127 ? -2.721 -8.062 15.398 1 93.19 127 HIS B C 1
ATOM 2437 O O . HIS B 1 127 ? -2.668 -8.25 14.188 1 93.19 127 HIS B O 1
ATOM 2443 N N . PRO B 1 128 ? -3.328 -8.898 16.328 1 96.56 128 PRO B N 1
ATOM 2444 C CA . PRO B 1 128 ? -4.133 -9.945 15.695 1 96.56 128 PRO B CA 1
ATOM 2445 C C . PRO B 1 128 ? -5.223 -9.375 14.789 1 96.56 128 PRO B C 1
ATOM 2447 O O . PRO B 1 128 ? -5.945 -8.461 15.188 1 96.56 128 PRO B O 1
ATOM 2450 N N . VAL B 1 129 ? -5.332 -9.914 13.625 1 97.31 129 VAL B N 1
ATOM 2451 C CA . VAL B 1 129 ? -6.312 -9.43 12.664 1 97.31 129 VAL B CA 1
ATOM 2452 C C . VAL B 1 129 ? -7.07 -10.609 12.055 1 97.31 129 VAL B C 1
ATOM 2454 O O . VAL B 1 129 ? -6.457 -11.547 11.531 1 97.31 129 VAL B O 1
ATOM 2457 N N . LYS B 1 130 ? -8.336 -10.578 12.141 1 97.88 130 LYS B N 1
ATOM 2458 C CA . LYS B 1 130 ? -9.18 -11.586 11.508 1 97.88 130 LYS B CA 1
ATOM 2459 C C . LYS B 1 130 ? -9.469 -11.219 10.055 1 97.88 130 LYS B C 1
ATOM 2461 O O . LYS B 1 130 ? -9.914 -10.102 9.766 1 97.88 130 LYS B O 1
ATOM 2466 N N . VAL B 1 131 ? -9.18 -12.172 9.141 1 97.81 131 VAL B N 1
ATOM 2467 C CA . VAL B 1 131 ? -9.383 -11.938 7.715 1 97.81 131 VAL B CA 1
ATOM 2468 C C . VAL B 1 131 ? -10.266 -13.039 7.129 1 97.81 131 VAL B C 1
ATOM 2470 O O . VAL B 1 131 ? -10.477 -14.07 7.762 1 97.81 131 VAL B O 1
ATOM 2473 N N . TYR B 1 132 ? -10.742 -12.789 5.914 1 97.88 132 TYR B N 1
ATOM 2474 C CA . TYR B 1 132 ? -11.734 -13.664 5.301 1 97.88 132 TYR B CA 1
ATOM 2475 C C . TYR B 1 132 ? -11.391 -13.938 3.842 1 97.88 132 TYR B C 1
ATOM 2477 O O . TYR B 1 132 ? -10.852 -13.07 3.148 1 97.88 132 TYR B O 1
ATOM 2485 N N . GLU B 1 133 ? -11.773 -15.117 3.43 1 97.56 133 GLU B N 1
ATOM 2486 C CA . GLU B 1 133 ? -11.625 -15.438 2.012 1 97.56 133 GLU B CA 1
ATOM 2487 C C . GLU B 1 133 ? -12.398 -14.453 1.141 1 97.56 133 GLU B C 1
ATOM 2489 O O . GLU B 1 133 ? -13.539 -14.094 1.458 1 97.56 133 GLU B O 1
ATOM 2494 N N . GLY B 1 134 ? -11.727 -14 0.077 1 97.31 134 GLY B N 1
ATOM 2495 C CA . GLY B 1 134 ? -12.422 -13.164 -0.888 1 97.31 134 GLY B CA 1
ATOM 2496 C C . GLY B 1 134 ? -12.398 -11.688 -0.535 1 97.31 134 GLY B C 1
ATOM 2497 O O . GLY B 1 134 ? -12.836 -10.844 -1.322 1 97.31 134 GLY B O 1
ATOM 2498 N N . MET B 1 135 ? -11.891 -11.422 0.626 1 96 135 MET B N 1
ATOM 2499 C CA . MET B 1 135 ? -11.828 -10 0.958 1 96 135 MET B CA 1
ATOM 2500 C C . MET B 1 135 ? -10.906 -9.258 0.001 1 96 135 MET B C 1
ATOM 2502 O O . MET B 1 135 ? -9.875 -9.789 -0.41 1 96 135 MET B O 1
ATOM 2506 N N . ARG B 1 136 ? -11.242 -8.016 -0.406 1 97.5 136 ARG B N 1
ATOM 2507 C CA . ARG B 1 136 ? -10.367 -7.152 -1.191 1 97.5 136 ARG B CA 1
ATOM 2508 C C . ARG B 1 136 ? -9.195 -6.652 -0.352 1 97.5 136 ARG B C 1
ATOM 2510 O O . ARG B 1 136 ? -9.336 -5.695 0.413 1 97.5 136 ARG B O 1
ATOM 2517 N N . ILE B 1 137 ? -8.086 -7.266 -0.52 1 97.5 137 ILE B N 1
ATOM 2518 C CA . ILE B 1 137 ? -6.996 -7.074 0.433 1 97.5 137 ILE B CA 1
ATOM 2519 C C . ILE B 1 137 ? -5.965 -6.113 -0.149 1 97.5 137 ILE B C 1
ATOM 2521 O O . ILE B 1 137 ? -5.277 -5.41 0.592 1 97.5 137 ILE B O 1
ATOM 2525 N N . GLY B 1 138 ? -5.844 -6.07 -1.4 1 97.94 138 GLY B N 1
ATOM 2526 C CA . GLY B 1 138 ? -4.832 -5.258 -2.053 1 97.94 138 GLY B CA 1
ATOM 2527 C C . GLY B 1 138 ? -5.258 -4.754 -3.42 1 97.94 138 GLY B C 1
ATOM 2528 O O . GLY B 1 138 ? -6.391 -4.98 -3.844 1 97.94 138 GLY B O 1
ATOM 2529 N N . GLN B 1 139 ? -4.266 -4.031 -4.043 1 98 139 GLN B N 1
ATOM 2530 C CA . GLN B 1 139 ? -4.551 -3.43 -5.344 1 98 139 GLN B CA 1
ATOM 2531 C C . GLN B 1 139 ? -3.344 -3.537 -6.273 1 98 139 GLN B C 1
ATOM 2533 O O . GLN B 1 139 ? -2.203 -3.352 -5.84 1 98 139 GLN B O 1
ATOM 2538 N N . MET B 1 140 ? -3.646 -3.914 -7.504 1 98.56 140 MET B N 1
ATOM 2539 C CA . MET B 1 140 ? -2.633 -4.07 -8.547 1 98.56 140 MET B CA 1
ATOM 2540 C C . MET B 1 140 ? -2.596 -2.85 -9.461 1 98.56 140 MET B C 1
ATOM 2542 O O . MET B 1 140 ? -3.637 -2.402 -9.945 1 98.56 140 MET B O 1
ATOM 2546 N N . MET B 1 141 ? -1.42 -2.273 -9.594 1 98.44 141 MET B N 1
ATOM 2547 C CA . MET B 1 141 ? -1.169 -1.205 -10.555 1 98.44 141 MET B CA 1
ATOM 2548 C C . MET B 1 141 ? -0.42 -1.734 -11.773 1 98.44 141 MET B C 1
AT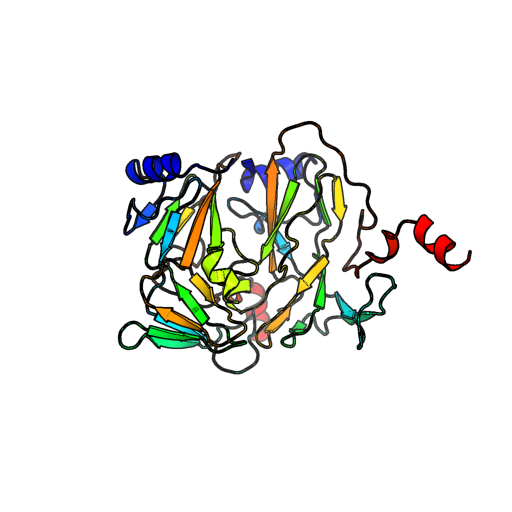OM 2550 O O . MET B 1 141 ? 0.351 -2.689 -11.664 1 98.44 141 MET B O 1
ATOM 2554 N N . PHE B 1 142 ? -0.632 -1.104 -12.914 1 98.56 142 PHE B N 1
ATOM 2555 C CA . PHE B 1 142 ? 0.1 -1.419 -14.133 1 98.56 142 PHE B CA 1
ATOM 2556 C C . PHE B 1 142 ? 0.767 -0.172 -14.703 1 98.56 142 PHE B C 1
ATOM 2558 O O . PHE B 1 142 ? 0.138 0.884 -14.805 1 98.56 142 PHE B O 1
ATOM 2565 N N . TRP B 1 143 ? 1.994 -0.301 -15.023 1 97.44 143 TRP B N 1
ATOM 2566 C CA . TRP B 1 143 ? 2.812 0.812 -15.5 1 97.44 143 TRP B CA 1
ATOM 2567 C C . TRP B 1 143 ? 3.26 0.589 -16.938 1 97.44 143 TRP B C 1
ATOM 2569 O O . TRP B 1 143 ? 3.723 -0.498 -17.281 1 97.44 143 TRP B O 1
ATOM 2579 N N . GLN B 1 144 ? 3.141 1.573 -17.75 1 96.31 144 GLN B N 1
ATOM 2580 C CA . GLN B 1 144 ? 3.678 1.531 -19.109 1 96.31 144 GLN B CA 1
ATOM 2581 C C . GLN B 1 144 ? 5.203 1.592 -19.094 1 96.31 144 GLN B C 1
ATOM 2583 O O . GLN B 1 144 ? 5.785 2.598 -18.688 1 96.31 144 GLN B O 1
ATOM 2588 N N . PRO B 1 145 ? 5.805 0.507 -19.656 1 93.88 145 PRO B N 1
ATOM 2589 C CA . PRO B 1 145 ? 7.266 0.528 -19.719 1 93.88 145 PRO B CA 1
ATOM 2590 C C . PRO B 1 145 ? 7.797 1.315 -20.906 1 93.88 145 PRO B C 1
ATOM 2592 O O . PRO B 1 145 ? 7.059 1.572 -21.859 1 93.88 145 PRO B O 1
ATOM 2595 N N . GLN B 1 146 ? 9.016 1.784 -20.734 1 92.25 146 GLN B N 1
ATOM 2596 C CA . GLN B 1 146 ? 9.75 2.389 -21.844 1 92.25 146 GLN B CA 1
ATOM 2597 C C . GLN B 1 146 ? 10.938 1.521 -22.25 1 92.25 146 GLN B C 1
ATOM 2599 O O . GLN B 1 146 ? 11.742 1.121 -21.406 1 92.25 146 GLN B O 1
ATOM 2604 N N . GLY B 1 147 ? 11.086 1.104 -23.594 1 92.31 147 GLY B N 1
ATOM 2605 C CA . GLY B 1 147 ? 12.172 0.291 -24.109 1 92.31 147 GLY B CA 1
ATOM 2606 C C . GLY B 1 147 ? 11.719 -1.089 -24.562 1 92.31 147 GLY B C 1
ATOM 2607 O O . GLY B 1 147 ? 10.531 -1.401 -24.516 1 92.31 147 GLY B O 1
ATOM 2608 N N . GLU B 1 148 ? 12.633 -1.913 -25.078 1 91.38 148 GLU B N 1
ATOM 2609 C CA . GLU B 1 148 ? 12.352 -3.283 -25.484 1 91.38 148 GLU B CA 1
ATOM 2610 C C . GLU B 1 148 ? 12.062 -4.176 -24.281 1 91.38 148 GLU B C 1
ATOM 2612 O O . GLU B 1 148 ? 12.727 -4.07 -23.25 1 91.38 148 GLU B O 1
ATOM 2617 N N . ARG B 1 149 ? 11.133 -4.973 -24.469 1 87.38 149 ARG B N 1
ATOM 2618 C CA . ARG B 1 149 ? 10.688 -5.793 -23.344 1 87.38 149 ARG B CA 1
ATOM 2619 C C . ARG B 1 149 ? 11.367 -7.156 -23.359 1 87.38 149 ARG B C 1
ATOM 2621 O O . ARG B 1 149 ? 11.469 -7.793 -24.406 1 87.38 149 ARG B O 1
ATOM 2628 N N . LEU B 1 150 ? 11.93 -7.523 -22.203 1 89.5 150 LEU B N 1
ATOM 2629 C CA . LEU B 1 150 ? 12.289 -8.906 -21.891 1 89.5 150 LEU B CA 1
ATOM 2630 C C . LEU B 1 150 ? 11.188 -9.578 -21.062 1 89.5 150 LEU B C 1
ATOM 2632 O O . LEU B 1 150 ? 10.719 -9.016 -20.078 1 89.5 150 LEU B O 1
ATOM 2636 N N . ILE B 1 151 ? 10.773 -10.688 -21.484 1 91.12 151 ILE B N 1
ATOM 2637 C CA . ILE B 1 151 ? 9.609 -11.328 -20.859 1 91.12 151 ILE B CA 1
ATOM 2638 C C . ILE B 1 151 ? 10.07 -12.312 -19.797 1 91.12 151 ILE B C 1
ATOM 2640 O O . ILE B 1 151 ? 10.977 -13.117 -20.031 1 91.12 151 ILE B O 1
ATOM 2644 N N . TYR B 1 152 ? 9.445 -12.234 -18.688 1 91.12 152 TYR B N 1
ATOM 2645 C CA . TYR B 1 152 ? 9.773 -13.055 -17.531 1 91.12 152 TYR B CA 1
ATOM 2646 C C . TYR B 1 152 ? 9.586 -14.531 -17.828 1 91.12 152 TYR B C 1
ATOM 2648 O O . TYR B 1 152 ? 8.547 -14.938 -18.375 1 91.12 152 TYR B O 1
ATOM 2656 N N . ASP B 1 153 ? 10.492 -15.305 -17.453 1 87.62 153 ASP B N 1
ATOM 2657 C CA . ASP B 1 153 ? 10.445 -16.766 -17.562 1 87.62 153 ASP B CA 1
ATOM 2658 C C . ASP B 1 153 ? 11.148 -17.422 -16.375 1 87.62 153 ASP B C 1
ATOM 2660 O O . ASP B 1 153 ? 11.914 -18.375 -16.547 1 87.62 153 ASP B O 1
ATOM 2664 N N . GLY B 1 154 ? 10.867 -16.953 -15.219 1 89.81 154 GLY B N 1
ATOM 2665 C CA . GLY B 1 154 ? 11.578 -17.391 -14.031 1 89.81 154 GLY B CA 1
ATOM 2666 C C . GLY B 1 154 ? 10.836 -18.469 -13.258 1 89.81 154 GLY B C 1
ATOM 2667 O O . GLY B 1 154 ? 9.805 -18.969 -13.719 1 89.81 154 GLY B O 1
ATOM 2668 N N . LYS B 1 155 ? 11.297 -18.875 -12.109 1 88.38 155 LYS B N 1
ATOM 2669 C CA . LYS B 1 155 ? 10.961 -20.047 -11.32 1 88.38 155 LYS B CA 1
ATOM 2670 C C . LYS B 1 155 ? 9.555 -19.938 -10.734 1 88.38 155 LYS B C 1
ATOM 2672 O O . LYS B 1 155 ? 8.977 -20.922 -10.289 1 88.38 155 LYS B O 1
ATOM 2677 N N . TYR B 1 156 ? 8.984 -18.781 -10.805 1 91.56 156 TYR B N 1
ATOM 2678 C CA . TYR B 1 156 ? 7.656 -18.641 -10.211 1 91.56 156 TYR B CA 1
ATOM 2679 C C . TYR B 1 156 ? 6.586 -18.531 -11.289 1 91.56 156 TYR B C 1
ATOM 2681 O O . TYR B 1 156 ? 5.402 -18.359 -10.984 1 91.56 156 TYR B O 1
ATOM 2689 N N . GLN B 1 157 ? 6.957 -18.516 -12.578 1 93.56 157 GLN B N 1
ATOM 2690 C CA . GLN B 1 157 ? 6.004 -18.375 -13.672 1 93.56 157 GLN B CA 1
ATOM 2691 C C . GLN B 1 157 ? 4.84 -19.344 -13.523 1 93.56 157 GLN B C 1
ATOM 2693 O O . GLN B 1 157 ? 5.039 -20.516 -13.227 1 93.56 157 GLN B O 1
ATOM 2698 N N . GLY B 1 158 ? 3.623 -18.812 -13.641 1 90.44 158 GLY B N 1
ATOM 2699 C CA . GLY B 1 158 ? 2.443 -19.656 -13.609 1 90.44 158 GLY B CA 1
ATOM 2700 C C . GLY B 1 158 ? 2.076 -20.125 -12.219 1 90.44 158 GLY B C 1
ATOM 2701 O O . GLY B 1 158 ? 1.321 -21.078 -12.055 1 90.44 158 GLY B O 1
ATOM 2702 N N . ALA B 1 159 ? 2.57 -19.547 -11.227 1 92.56 159 ALA B N 1
ATOM 2703 C CA . ALA B 1 159 ? 2.305 -19.906 -9.836 1 92.56 159 ALA B CA 1
ATOM 2704 C C . ALA B 1 159 ? 0.813 -20.141 -9.609 1 92.56 159 ALA B C 1
ATOM 2706 O O . ALA B 1 159 ? -0.024 -19.391 -10.117 1 92.56 159 ALA B O 1
ATOM 2707 N N . SER B 1 160 ? 0.481 -21.219 -8.914 1 93.81 160 SER B N 1
ATOM 2708 C CA . SER B 1 160 ? -0.865 -21.578 -8.477 1 93.81 160 SER B CA 1
ATOM 2709 C C . SER B 1 160 ? -0.957 -21.641 -6.961 1 93.81 160 SER B C 1
ATOM 2711 O O . SER B 1 160 ? -0.575 -22.641 -6.352 1 93.81 160 SER B O 1
ATOM 2713 N N . GLY B 1 161 ? -1.499 -20.609 -6.418 1 93.81 161 GLY B N 1
ATOM 2714 C CA . GLY B 1 161 ? -1.508 -20.484 -4.969 1 93.81 161 GLY B CA 1
ATOM 2715 C C . GLY B 1 161 ? -0.247 -19.844 -4.418 1 93.81 161 GLY B C 1
ATOM 2716 O O . GLY B 1 161 ? 0.572 -19.312 -5.176 1 93.81 161 GLY B O 1
ATOM 2717 N N . PRO B 1 162 ? -0.115 -19.828 -3.057 1 96.69 162 PRO B N 1
ATOM 2718 C CA . PRO B 1 162 ? 1.086 -19.234 -2.459 1 96.69 162 PRO B CA 1
ATOM 2719 C C . PRO B 1 162 ? 2.328 -20.109 -2.656 1 96.69 162 PRO B C 1
ATOM 2721 O O . PRO B 1 162 ? 2.242 -21.328 -2.604 1 96.69 162 PRO B O 1
ATOM 2724 N N . MET B 1 163 ? 3.428 -19.469 -2.9 1 94.75 163 MET B N 1
ATOM 2725 C CA . MET B 1 163 ? 4.703 -20.156 -3.088 1 94.75 163 MET B CA 1
ATOM 2726 C C . MET B 1 163 ? 5.715 -19.719 -2.033 1 94.75 163 MET B C 1
ATOM 2728 O O . MET B 1 163 ? 5.852 -18.531 -1.748 1 94.75 163 MET B O 1
ATOM 2732 N N . LYS B 1 164 ? 6.402 -20.734 -1.465 1 94.5 164 LYS B N 1
ATOM 2733 C CA . LYS B 1 164 ? 7.52 -20.406 -0.581 1 94.5 164 LYS B CA 1
ATOM 2734 C C . LYS B 1 164 ? 8.734 -19.953 -1.378 1 94.5 164 LYS B C 1
ATOM 2736 O O . LYS B 1 164 ? 8.773 -20.094 -2.602 1 94.5 164 LYS B O 1
ATOM 2741 N N . SER B 1 165 ? 9.75 -19.391 -0.63 1 94.88 165 SER B N 1
ATOM 2742 C CA . SER B 1 165 ? 10.969 -18.922 -1.286 1 94.88 165 SER B CA 1
ATOM 2743 C C . SER B 1 165 ? 11.719 -20.078 -1.953 1 94.88 165 SER B C 1
ATOM 2745 O O . SER B 1 165 ? 11.867 -21.141 -1.366 1 94.88 165 SER B O 1
ATOM 2747 N N . GLN B 1 166 ? 12.078 -19.828 -3.207 1 92.31 166 GLN B N 1
ATOM 2748 C CA . GLN B 1 166 ? 12.93 -20.75 -3.936 1 92.31 166 GLN B CA 1
ATOM 2749 C C . GLN B 1 166 ? 14.289 -20.125 -4.242 1 92.31 166 GLN B C 1
ATOM 2751 O O . GLN B 1 166 ? 14.898 -20.438 -5.266 1 92.31 166 GLN B O 1
ATOM 2756 N N . ILE B 1 167 ? 14.75 -19.281 -3.408 1 91.12 167 ILE B N 1
ATOM 2757 C CA . ILE B 1 167 ? 15.977 -18.531 -3.629 1 91.12 167 ILE B CA 1
ATOM 2758 C C . ILE B 1 167 ? 17.172 -19.484 -3.686 1 91.12 167 ILE B C 1
ATOM 2760 O O . ILE B 1 167 ? 18.172 -19.203 -4.348 1 91.12 167 ILE B O 1
ATOM 2764 N N . TYR B 1 168 ? 17.125 -20.672 -3.066 1 87.69 168 TYR B N 1
ATOM 2765 C CA . TYR B 1 168 ? 18.188 -21.672 -3.049 1 87.69 168 TYR B CA 1
ATOM 2766 C C . TYR B 1 168 ? 18.484 -22.172 -4.457 1 87.69 168 TYR B C 1
ATOM 2768 O O . TYR B 1 168 ? 19.562 -22.719 -4.715 1 87.69 168 TYR B O 1
ATOM 2776 N N . ARG B 1 169 ? 17.562 -21.922 -5.359 1 90.12 169 ARG B N 1
ATOM 2777 C CA . ARG B 1 169 ? 17.75 -22.375 -6.73 1 90.12 169 ARG B CA 1
ATOM 2778 C C . ARG B 1 169 ? 18.625 -21.406 -7.523 1 90.12 169 ARG B C 1
ATOM 2780 O O . ARG B 1 169 ? 19.016 -21.703 -8.648 1 90.12 169 ARG B O 1
ATOM 2787 N N . ASP B 1 170 ? 19.016 -20.266 -6.992 1 88.12 170 ASP B N 1
ATOM 2788 C CA . ASP B 1 170 ? 19.812 -19.25 -7.68 1 88.12 170 ASP B CA 1
ATOM 2789 C C . ASP B 1 170 ? 21.297 -19.5 -7.484 1 88.12 170 ASP B C 1
ATOM 2791 O O . ASP B 1 170 ? 22.141 -18.828 -8.086 1 88.12 170 ASP B O 1
ATOM 2795 N N . ILE B 1 171 ? 21.797 -20.359 -6.633 1 78.44 171 ILE B N 1
ATOM 2796 C CA . ILE B 1 171 ? 23.188 -20.625 -6.324 1 78.44 171 ILE B CA 1
ATOM 2797 C C . ILE B 1 171 ? 23.891 -21.25 -7.535 1 78.44 171 ILE B C 1
ATOM 2799 O O . ILE B 1 171 ? 23.453 -22.297 -8.039 1 78.44 171 ILE B O 1
ATOM 2803 N N . PRO B 1 172 ? 24.859 -20.406 -8.062 1 72.44 172 PRO B N 1
ATOM 2804 C CA . PRO B 1 172 ? 25.578 -20.953 -9.211 1 72.44 172 PRO B CA 1
ATOM 2805 C C . PRO B 1 172 ? 26.266 -22.281 -8.914 1 72.44 172 PRO B C 1
ATOM 2807 O O . PRO B 1 172 ? 26.641 -22.547 -7.77 1 72.44 172 PRO B O 1
ATOM 2810 N N . ALA B 1 173 ? 26.094 -23.25 -9.68 1 60 173 ALA B N 1
ATOM 2811 C CA . ALA B 1 173 ? 26.734 -24.562 -9.609 1 60 173 ALA B CA 1
ATOM 2812 C C . ALA B 1 173 ? 28.219 -24.422 -9.312 1 60 173 ALA B C 1
ATOM 2814 O O . ALA B 1 173 ? 28.828 -25.297 -8.711 1 60 173 ALA B O 1
ATOM 2815 N N . VAL B 1 174 ? 28.875 -23.422 -9.633 1 52.97 174 VAL B N 1
ATOM 2816 C CA . VAL B 1 174 ? 30.328 -23.516 -9.539 1 52.97 174 VAL B CA 1
ATOM 2817 C C . VAL B 1 174 ? 30.75 -23.594 -8.078 1 52.97 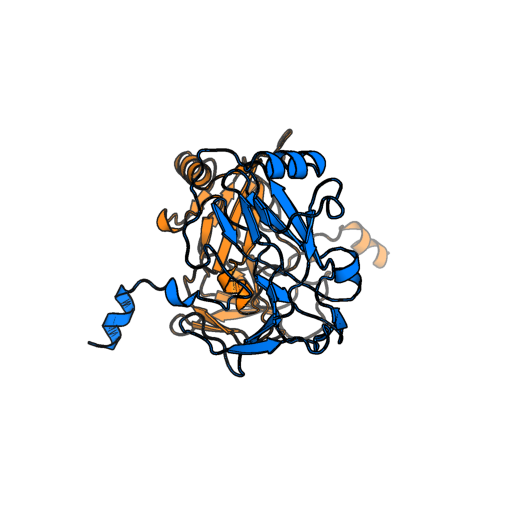174 VAL B C 1
ATOM 2819 O O . VAL B 1 174 ? 31.734 -24.266 -7.746 1 52.97 174 VAL B O 1
ATOM 2822 N N . LEU B 1 175 ? 30.203 -22.906 -7.242 1 47.31 175 LEU B N 1
ATOM 2823 C CA . LEU B 1 175 ? 30.719 -22.906 -5.871 1 47.31 175 LEU B CA 1
ATOM 2824 C C . LEU B 1 175 ? 30.406 -24.234 -5.18 1 47.31 175 LEU B C 1
ATOM 2826 O O . LEU B 1 175 ? 30.938 -24.516 -4.105 1 47.31 175 LEU B O 1
ATOM 2830 N N . ALA B 1 176 ? 29.516 -25.094 -5.684 1 45.69 176 ALA B N 1
ATOM 2831 C CA . ALA B 1 176 ? 29.312 -26.391 -5.047 1 45.69 176 ALA B CA 1
ATOM 2832 C C . ALA B 1 176 ? 30.531 -27.297 -5.25 1 45.69 176 ALA B C 1
ATOM 2834 O O . ALA B 1 176 ? 30.859 -28.094 -4.379 1 45.69 176 ALA B O 1
ATOM 2835 N N . GLU B 1 177 ? 31.266 -27.172 -6.336 1 40.28 177 GLU B N 1
ATOM 2836 C CA . GLU B 1 177 ? 32.438 -28.016 -6.559 1 40.28 177 GLU B CA 1
ATOM 2837 C C . GLU B 1 177 ? 33.656 -27.5 -5.793 1 40.28 177 GLU B C 1
ATOM 2839 O O . GLU B 1 177 ? 34.656 -28.172 -5.703 1 40.28 177 GLU B O 1
ATOM 2844 N N . ALA B 1 178 ? 33.688 -26.172 -5.449 1 49.44 178 ALA B N 1
ATOM 2845 C CA . ALA B 1 178 ? 34.969 -25.766 -4.879 1 49.44 178 ALA B CA 1
ATOM 2846 C C . ALA B 1 178 ? 35.219 -26.438 -3.525 1 49.44 178 ALA B C 1
ATOM 2848 O O . ALA B 1 178 ? 36.312 -26.375 -2.979 1 49.44 178 ALA B O 1
ATOM 2849 N N . GLU B 1 179 ? 34.062 -26.781 -2.943 1 40.66 179 GLU B N 1
ATOM 2850 C CA . GLU B 1 179 ? 34.406 -27.328 -1.64 1 40.66 179 GLU B CA 1
ATOM 2851 C C . GLU B 1 179 ? 34.875 -28.781 -1.763 1 40.66 179 GLU B C 1
ATOM 2853 O O . GLU B 1 179 ? 35.312 -29.375 -0.784 1 40.66 179 GLU B O 1
ATOM 2858 N N . PHE B 1 180 ? 34.469 -29.422 -2.848 1 37.44 180 PHE B N 1
ATOM 2859 C CA . PHE B 1 180 ? 34.875 -30.812 -2.836 1 37.44 180 PHE B CA 1
ATOM 2860 C C . PHE B 1 180 ? 36.25 -30.969 -3.461 1 37.44 180 PHE B C 1
ATOM 2862 O O . PHE B 1 180 ? 36.781 -32.094 -3.52 1 37.44 180 PHE B O 1
ATOM 2869 N N . ASN B 1 181 ? 36.688 -29.812 -4.066 1 32.97 181 ASN B N 1
ATOM 2870 C CA . ASN B 1 181 ? 38.094 -30.125 -4.406 1 32.97 181 ASN B CA 1
ATOM 2871 C C . ASN B 1 181 ? 39.031 -29.734 -3.285 1 32.97 181 ASN B C 1
ATOM 2873 O O . ASN B 1 181 ? 38.875 -28.688 -2.656 1 32.97 181 ASN B O 1
#

InterPro domains:
  IPR011962 dCTP deaminase [PF22769] (2-144)
  IPR033704 dUTPase, trimeric [cd07557] (62-142)
  IPR036157 dUTPase-like superfamily [G3DSA:2.70.40.10] (1-172)
  IPR036157 dUTPase-like superfamily [SSF51283] (1-170)

Solvent-accessible surface area (backbone atoms only — not comparable to full-atom values): 18723 Å² total; per-residue (Å²): 64,75,41,39,19,69,51,50,52,52,32,35,77,72,64,49,28,46,53,44,76,73,60,79,88,34,54,39,78,50,27,36,51,42,26,31,40,55,45,32,37,32,73,52,88,68,72,42,43,57,75,42,86,69,58,66,45,81,47,66,45,60,95,47,33,48,70,44,53,47,76,39,65,36,31,23,14,33,60,32,28,40,32,19,78,64,32,34,36,35,49,46,56,32,69,78,43,43,74,67,42,36,40,42,62,60,21,35,42,69,52,49,21,32,36,42,22,20,47,62,29,43,34,40,24,74,45,72,43,77,48,46,51,59,38,73,48,26,34,39,32,43,28,39,59,41,65,62,82,41,70,44,78,59,96,63,57,59,29,80,43,47,64,76,45,62,48,35,72,69,58,70,68,72,66,63,54,61,73,74,98,51,38,31,12,17,55,36,50,51,52,32,35,76,70,64,49,29,46,54,43,77,73,59,79,86,33,54,40,29,44,29,35,50,42,28,33,41,53,45,33,37,31,70,52,88,76,87,84,49,69,76,43,85,69,58,65,45,81,46,66,47,61,95,48,33,49,70,44,54,48,87,40,69,36,30,24,14,33,58,32,28,40,31,20,78,67,31,36,38,34,49,35,26,30,59,46,43,32,51,63,36,38,32,39,34,82,83,66,45,70,51,56,29,32,35,42,21,20,46,60,30,49,33,39,24,65,45,35,34,37,47,46,50,61,39,74,48,25,33,40,33,42,29,56,71,86,79,86,84,72,69,48,81,57,98,61,57,57,30,80,43,46,66,78,83,64,61,38,75,70,64,66,70,67,67,67,54,59,72,75,97

Nearest PDB structures (foldseek):
  4xjc-assembly2_D  TM=9.564E-01  e=9.909E-15  Halalkalibacterium halodurans C-125
  4xjc-assembly2_F  TM=9.493E-01  e=2.669E-14  Halalkalibacterium halodurans C-125
  3gf0-assembly1_A  TM=9.238E-01  e=3.287E-14  Methanocaldococcus jannaschii
  2hxd-assembly1_A  TM=8.929E-01  e=3.287E-14  Methanocaldococcus jannaschii
  1pkh-assembly1_A  TM=9.433E-01  e=3.587E-12  Methanocaldococcus jannaschii

Secondary structure (DSSP, 8-state):
-BPPHHHHHHHHHTTSSEEES--GGGB-SS-EEEEB-SEEEEEPSS-EETTS---EEEEE-BTTEEEEPTT--EEEEEEEEEE-SSSEEEEEE-HHHHTTTEES-SS--BPPTT-EEEEEEEEEESS-EEEETT-EEEEEEEE-EESSPPPP--TTTT--S-----GGGGS-GGGHHHHH-/-EEPHHHHHHHHHTTSSEEES--GGGB-SS-EEEEB-SEEEEEPSS---TTS---EEEEE-BTTEEEEPTT--EEEEEEEEEE-SSSEEEEEE-HHHHTTTEES-SS--B--TT-EEEEEEEEEESS-EEEETT-EEEEEEEE---SPPPPP--TTTT--S-----GGGGS-THHHHTTT-

Sequence (362 aa):
MILTGNEIMRETYNGRIVIEPFDESCINPNSYNFTLSDTFLVYESGVLDTKTDNKTSVIKMVDGEITLEPFRLYLAATRERIGSNYYAPTYAARSSVARLGMFINLSAPLGDIGFIGNWTLQLFAIHPVKVYEGMRIGQMMFWQPQGERLIYDGKYQGASGPMKSQIYRDIPAVLAEAEFNMILTGNEIMRETYNGRIVIEPFDESCINPNSYNFTLSDTFLVYESGVLDTKTDNKTSVIKMVDGEITLEPFRLYLAATRERIGSNYYAPTYAARSSVARLGMFINLSAPLGDIGFIGNWTLQLFAIHPVKVYEGMRIGQMMFWQPQGERLIYDGKYQGASGPMKSQIYRDIPAVLAEAEFN

Organism: NCBI:txid76758

Foldseek 3Di:
DWAFLVVQVVCCVVPQKFKPPDDSVQGDGGWGFFWWAFKKKFFDDDDDDLQDDTDIDMDGDDVFKDKDAAPGKIKWWTPIWIAGLFWKKFKFWDPVQVVQQKGFDDDDGTDARAATAIDITTIHHHHIDMDGGGDRTMIMITHGDDDDHDHDDDDCHHPYITDDDPSSVVDPVPVVVVVVD/DWAFLVVQVVCCVVPQKFKPPDDSVQGDGGWGFFWWAFKKWFFDDDDDDLQDDTDIDMDGDDVFKDKDAAPGKIKWWTPIWIAGLFWWKFKFWDPVQVVQQKGFDDPDRTDARAATAIDITIIHGHHIDMDGGGDRTMIMITHGDDDDGDHDDDDCHHPYITDDDPSSVVDDPPVVVVVVD